Protein AF-A0A2S2NYU3-F1 (afdb_monomer)

Solvent-accessible surface area (backbone atoms only — not comparable to full-atom values): 23312 Å² total; per-residue (Å²): 132,88,78,90,86,80,91,87,81,82,88,89,80,89,80,90,86,88,89,87,85,84,90,86,88,86,83,84,88,86,81,91,78,93,77,91,81,77,92,76,86,66,90,63,81,76,78,79,49,74,67,56,52,50,51,53,44,54,53,28,46,74,67,76,41,52,88,48,48,67,59,37,59,78,65,69,58,49,76,65,49,60,64,69,63,46,75,72,54,49,51,62,72,42,64,93,52,60,68,73,53,52,56,51,51,54,51,52,45,53,53,53,44,58,65,57,66,77,69,81,79,89,84,85,83,81,90,80,85,84,82,89,79,93,86,87,82,90,68,86,78,79,78,79,83,63,62,68,59,58,28,72,75,32,76,68,33,49,52,45,52,55,46,28,74,74,65,63,48,77,52,72,66,48,51,54,52,52,47,49,50,54,44,50,52,32,58,76,68,70,49,82,89,44,75,69,54,41,45,51,52,23,53,49,48,28,70,75,38,74,74,53,61,43,57,61,35,32,33,79,58,63,102,84,48,76,67,40,31,52,47,58,49,51,42,54,52,50,53,49,50,36,40,76,69,69,75,47,82,95,80,84,84,90,78,89,82,89,90,86,86,88,74,91,88,68,89,74,55,82,60,81,55,63,72,57,97,58,35,69,60,50,51,48,45,72,75,73,50,96,67,56,71,70,54,46,52,53,47,45,60,66,32,36,30,48,48,53,50,47,59,70,74,39,92,66,50,75,71,52,45,46,70,75,43,50,65,56,76,42,100,66,15,66,59,58,51,29,51,49,46,28,68,50,37,75,93,47,86,40,61,65,69,52,50,54,64,60,71,79,108

pLDDT: mean 71.75, std 23.77, range [25.89, 95.75]

Secondary structure (DSSP, 8-state):
-------------------------------------------SPPPPPHHHHHHHHHHHHHTT-GGGHHHHHHTT--HHHHHH--HHHHHHHTTTS-HHHHHHHHHHHHHHHHHHHTT-S---------------SS--------HHHHHHTSHHHHHHHHHHHHHSS--HHHHHHHHHHHHHHHHHTTPPP-HHHHHHHHHHHHHHSTT--HHHH-B--TTTSPPBSHHHHHHHHHHHHHHHTT-S-S-------------SS--------PPPTTHHHHHHHHHHS---HHHHHHHHHHHHHHHHHHHHHS---HHHHHHH-GGGGSTTTHHHHHHHHHHH-TT-S-HHHHHHHHHT-

Mean predicted aligned error: 23.0 Å

Nearest PDB structures (foldseek):
  5j8y-assembly1_C  TM=8.749E-01  e=7.336E-01  Drosophila melanogaster
  4rqm-assembly1_A  TM=8.034E-01  e=5.800E-01  Homo sapiens
  8aly-assembly1_E  TM=7.911E-01  e=8.853E-01  Homo sapiens
  2eao-assembly1_A  TM=5.030E-01  e=3.148E+00  Homo sapiens
  8pv8-assembly1_CS  TM=1.211E-01  e=6.076E+00  Thermochaetoides thermophila DSM 1495

Structure (mmCIF, N/CA/C/O backbone):
data_AF-A0A2S2NYU3-F1
#
_entry.id   AF-A0A2S2NYU3-F1
#
loop_
_atom_site.group_PDB
_atom_site.id
_atom_site.type_symbol
_atom_site.label_atom_id
_atom_site.label_alt_id
_atom_site.label_comp_id
_atom_site.label_asym_id
_atom_site.label_entity_id
_atom_site.label_seq_id
_atom_site.pdbx_PDB_ins_code
_atom_site.Cartn_x
_atom_site.Cartn_y
_atom_site.Cartn_z
_atom_site.occupancy
_atom_site.B_iso_or_equiv
_atom_site.auth_seq_id
_atom_site.auth_comp_id
_atom_site.auth_asym_id
_atom_site.auth_atom_id
_atom_site.pdbx_PDB_model_num
ATOM 1 N N . MET A 1 1 ? -69.169 18.749 -19.716 1.00 38.22 1 MET A N 1
ATOM 2 C CA . MET A 1 1 ? -69.809 17.497 -20.174 1.00 38.22 1 MET A CA 1
ATOM 3 C C . MET A 1 1 ? -69.186 16.393 -19.331 1.00 38.22 1 MET A C 1
ATOM 5 O O . MET A 1 1 ? -67.988 16.206 -19.454 1.00 38.22 1 MET A O 1
ATOM 9 N N . ASN A 1 2 ? -69.812 15.969 -18.225 1.00 30.30 2 ASN A N 1
ATOM 10 C CA . ASN A 1 2 ? -70.925 14.995 -18.138 1.00 30.30 2 ASN A CA 1
ATOM 11 C C . ASN A 1 2 ? -70.579 13.690 -18.873 1.00 30.30 2 ASN A C 1
ATOM 13 O O . ASN A 1 2 ? -70.223 13.773 -20.040 1.00 30.30 2 ASN A O 1
ATOM 17 N N . PHE A 1 3 ? -70.746 12.482 -18.341 1.00 31.80 3 PHE A N 1
ATOM 18 C CA . PHE A 1 3 ? -71.161 11.951 -17.032 1.00 31.80 3 PHE A CA 1
ATOM 19 C C . PHE A 1 3 ? -71.035 10.408 -17.156 1.00 31.80 3 PHE A C 1
ATOM 21 O O . PHE A 1 3 ? -71.186 9.915 -18.272 1.00 31.80 3 PHE A O 1
ATOM 28 N N . ASN A 1 4 ? -70.906 9.704 -16.018 1.00 35.81 4 ASN A N 1
ATOM 29 C CA . ASN A 1 4 ? -71.527 8.392 -15.724 1.00 35.81 4 ASN A CA 1
ATOM 30 C C . ASN A 1 4 ? -71.098 7.129 -16.502 1.00 35.81 4 ASN A C 1
ATOM 32 O O . ASN A 1 4 ? -70.631 7.205 -17.627 1.00 35.81 4 ASN A O 1
ATOM 36 N N . ASP A 1 5 ? -71.224 5.896 -16.003 1.00 37.03 5 ASP A N 1
ATOM 37 C CA . ASP A 1 5 ? -71.783 5.230 -14.800 1.00 37.03 5 ASP A CA 1
ATOM 38 C C . ASP A 1 5 ? -71.081 3.841 -14.746 1.00 37.03 5 ASP A C 1
ATOM 40 O O . ASP A 1 5 ? -70.473 3.436 -15.733 1.00 37.03 5 ASP A O 1
ATOM 44 N N . GLY A 1 6 ? -71.071 3.008 -13.704 1.00 31.44 6 GLY A N 1
ATOM 45 C CA . GLY A 1 6 ? -71.858 2.884 -12.479 1.00 31.44 6 GLY A CA 1
ATOM 46 C C . GLY A 1 6 ? -71.178 1.828 -11.573 1.00 31.44 6 GLY A C 1
ATOM 47 O O . GLY A 1 6 ? -70.361 1.039 -12.040 1.00 31.44 6 GLY A O 1
ATOM 48 N N . LEU A 1 7 ? -71.261 1.927 -10.243 1.00 33.81 7 LEU A N 1
ATOM 49 C CA . LEU A 1 7 ? -72.375 1.519 -9.365 1.00 33.81 7 LEU A CA 1
ATOM 50 C C . LEU A 1 7 ? -72.577 -0.003 -9.266 1.00 33.81 7 LEU A C 1
ATOM 52 O O . LEU A 1 7 ? -73.031 -0.622 -10.215 1.00 33.81 7 LEU A O 1
ATOM 56 N N . PHE A 1 8 ? -72.270 -0.553 -8.083 1.00 34.94 8 PHE A N 1
ATOM 57 C CA . PHE A 1 8 ? -73.081 -1.434 -7.211 1.00 34.94 8 PHE A CA 1
ATOM 58 C C . PHE A 1 8 ? -72.134 -1.978 -6.114 1.00 34.94 8 PHE A C 1
ATOM 60 O O . PHE A 1 8 ? -71.068 -2.479 -6.436 1.00 34.94 8 PHE A O 1
ATOM 67 N N . GLY A 1 9 ? -72.384 -1.927 -4.804 1.00 29.27 9 GLY A N 1
ATOM 68 C CA . GLY A 1 9 ? -73.510 -1.445 -4.008 1.00 29.27 9 GLY A CA 1
ATOM 69 C C . GLY A 1 9 ? -73.461 -2.078 -2.598 1.00 29.27 9 GLY A C 1
ATOM 70 O O . GLY A 1 9 ? -73.087 -3.237 -2.478 1.00 29.27 9 GLY A O 1
ATOM 71 N N . GLY A 1 10 ? -73.864 -1.309 -1.571 1.00 30.30 10 GLY A N 1
ATOM 72 C CA . GLY A 1 10 ? -74.345 -1.750 -0.237 1.00 30.30 10 GLY A CA 1
ATOM 73 C C . GLY A 1 10 ? -73.251 -2.106 0.782 1.00 30.30 10 GLY A C 1
ATOM 74 O O . GLY A 1 10 ? -72.547 -3.085 0.603 1.00 30.30 10 GLY A O 1
ATOM 75 N N . ARG A 1 11 ? -72.935 -1.319 1.826 1.00 32.28 11 ARG A N 1
ATOM 76 C CA . ARG A 1 11 ? -73.719 -0.894 3.015 1.00 32.28 11 ARG A CA 1
ATOM 77 C C . ARG A 1 11 ? -74.471 -2.039 3.706 1.00 32.28 11 ARG A C 1
ATOM 79 O O . ARG A 1 11 ? -75.435 -2.543 3.151 1.00 32.28 11 ARG A O 1
ATOM 86 N N . ASN A 1 12 ? -74.106 -2.330 4.959 1.00 31.47 12 ASN A N 1
ATOM 87 C CA . ASN A 1 12 ? -74.946 -2.007 6.118 1.00 31.47 12 ASN A CA 1
ATOM 88 C C . ASN A 1 12 ? -74.161 -2.063 7.438 1.00 31.47 12 ASN A C 1
ATOM 90 O O . ASN A 1 12 ? -73.105 -2.676 7.539 1.00 31.47 12 ASN A O 1
ATOM 94 N N . SER A 1 13 ? -74.680 -1.309 8.400 1.00 31.88 13 SER A N 1
ATOM 95 C CA . SER A 1 13 ? -74.078 -0.861 9.650 1.00 31.88 13 SER A CA 1
ATOM 96 C C . SER A 1 13 ? -74.835 -1.443 10.852 1.00 31.88 13 SER A C 1
ATOM 98 O O . SER A 1 13 ? -76.014 -1.754 10.712 1.00 31.88 13 SER A O 1
ATOM 100 N N . LEU A 1 14 ? -74.152 -1.441 12.006 1.00 30.39 14 LEU A N 1
ATOM 101 C CA . LEU A 1 14 ? -74.654 -1.285 13.386 1.00 30.39 14 LEU A CA 1
ATOM 102 C C . LEU A 1 14 ? -75.494 -2.390 14.052 1.00 30.39 14 LEU A C 1
ATOM 104 O O . LEU A 1 14 ? -76.629 -2.632 13.665 1.00 30.39 14 LEU A O 1
ATOM 108 N N . SER A 1 15 ? -74.957 -2.897 15.173 1.00 30.30 15 SER A N 1
ATOM 109 C CA . SER A 1 15 ? -75.565 -2.908 16.530 1.00 30.30 15 SER A CA 1
ATOM 110 C C . SER A 1 15 ? -74.617 -3.674 17.476 1.00 30.30 15 SER A C 1
ATOM 112 O O . SER A 1 15 ? -74.283 -4.821 17.199 1.00 30.30 15 SER A O 1
ATOM 114 N N . GLU A 1 16 ? -73.936 -3.011 18.418 1.00 30.33 16 GLU A N 1
ATOM 115 C CA . GLU A 1 16 ? -74.297 -2.952 19.852 1.00 30.33 16 GLU A CA 1
ATOM 116 C C . GLU A 1 16 ? -74.676 -4.306 20.477 1.00 30.33 16 GLU A C 1
ATOM 118 O O . GLU A 1 16 ? -75.684 -4.889 20.095 1.00 30.33 16 GLU A O 1
ATOM 123 N N . LEU A 1 17 ? -73.925 -4.744 21.500 1.00 28.91 17 LEU A N 1
ATOM 124 C CA . LEU A 1 17 ? -74.485 -5.087 22.813 1.00 28.91 17 LEU A CA 1
ATOM 125 C C . LEU A 1 17 ? -73.392 -5.288 23.880 1.00 28.91 17 LEU A C 1
ATOM 127 O O . LEU A 1 17 ? -72.328 -5.853 23.647 1.00 28.91 17 LEU A O 1
ATOM 131 N N . SER A 1 18 ? -73.728 -4.748 25.047 1.00 28.12 18 SER A N 1
ATOM 132 C CA . SER A 1 18 ? -73.018 -4.684 26.322 1.00 28.12 18 SER A CA 1
ATOM 133 C C . SER A 1 18 ? -72.937 -6.039 27.038 1.00 28.12 18 SER A C 1
ATOM 135 O O . SER A 1 18 ? -73.787 -6.903 26.831 1.00 28.12 18 SER A O 1
ATOM 137 N N . GLY A 1 19 ? -71.966 -6.189 27.945 1.00 28.42 19 GLY A N 1
ATOM 138 C CA . GLY A 1 19 ? -71.888 -7.319 28.870 1.00 28.42 19 GLY A CA 1
ATOM 139 C C . GLY A 1 19 ? -70.707 -7.223 29.834 1.00 28.42 19 GLY A C 1
ATOM 140 O O . GLY A 1 19 ? -69.663 -7.820 29.604 1.00 28.42 19 GLY A O 1
ATOM 141 N N . GLN A 1 20 ? -70.886 -6.471 30.917 1.00 29.61 20 GLN A N 1
ATOM 142 C CA . GLN A 1 20 ? -70.022 -6.449 32.100 1.00 29.61 20 GLN A CA 1
ATOM 143 C C . GLN A 1 20 ? -70.727 -7.217 33.228 1.00 29.61 20 GLN A C 1
ATOM 145 O O . GLN A 1 20 ? -71.929 -7.018 33.363 1.00 29.61 20 GLN A O 1
ATOM 150 N N . PHE A 1 21 ? -70.016 -8.040 34.018 1.00 26.94 21 PHE A N 1
ATOM 151 C CA . PHE A 1 21 ? -70.262 -8.337 35.453 1.00 26.94 21 PHE A CA 1
ATOM 152 C C . PHE A 1 21 ? -69.178 -9.313 35.992 1.00 26.94 21 PHE A C 1
ATOM 154 O O . PHE A 1 21 ? -68.927 -10.333 35.362 1.00 26.94 21 PHE A O 1
ATOM 161 N N . ILE A 1 22 ? -68.378 -8.880 36.987 1.00 28.47 22 ILE A N 1
ATOM 162 C CA . ILE A 1 22 ? -68.309 -9.354 38.404 1.00 28.47 22 ILE A CA 1
ATOM 163 C C . ILE A 1 22 ? -67.497 -10.658 38.577 1.00 28.47 22 ILE A C 1
ATOM 165 O O . ILE A 1 22 ? -67.866 -11.693 38.045 1.00 28.47 22 ILE A O 1
ATOM 169 N N . LEU A 1 23 ? -66.246 -10.557 39.057 1.00 28.38 23 LEU A N 1
ATOM 170 C CA . LEU A 1 23 ? -65.773 -10.740 40.452 1.00 28.38 23 LEU A CA 1
ATOM 171 C C . LEU A 1 23 ? -66.141 -12.106 41.046 1.00 28.38 23 LEU A C 1
ATOM 173 O O . LEU A 1 23 ? -67.309 -12.358 41.295 1.00 28.38 23 LEU A O 1
ATOM 177 N N . ASP A 1 24 ? -65.123 -12.903 41.370 1.00 28.08 24 ASP A N 1
ATOM 178 C CA . ASP A 1 24 ? -65.052 -13.537 42.684 1.00 28.08 24 ASP A CA 1
ATOM 179 C C . ASP A 1 24 ? -63.590 -13.752 43.095 1.00 28.08 24 ASP A C 1
ATOM 181 O O . ASP A 1 24 ? -62.742 -14.219 42.332 1.00 28.08 24 ASP A O 1
ATOM 185 N N . ASP A 1 25 ? -63.343 -13.315 44.321 1.00 30.52 25 ASP A N 1
ATOM 186 C CA . ASP A 1 25 ? -62.144 -13.431 45.133 1.00 30.52 25 ASP A CA 1
ATOM 187 C C . ASP A 1 25 ? -62.147 -14.827 45.777 1.00 30.52 25 ASP A C 1
ATOM 189 O O . ASP A 1 25 ? -63.176 -15.242 46.313 1.00 30.52 25 ASP A O 1
ATOM 193 N N . ASN A 1 26 ? -61.022 -15.547 45.787 1.00 32.12 26 ASN A N 1
ATOM 194 C CA . ASN A 1 26 ? -60.683 -16.350 46.963 1.00 32.12 26 ASN A CA 1
ATOM 195 C C . ASN A 1 26 ? -59.207 -16.759 47.016 1.00 32.12 26 ASN A C 1
ATOM 197 O O . ASN A 1 26 ? -58.607 -17.300 46.091 1.00 32.12 26 ASN A O 1
ATOM 201 N N . SER A 1 27 ? -58.678 -16.467 48.191 1.00 30.42 27 SER A N 1
ATOM 202 C CA . SER A 1 27 ? -57.337 -16.577 48.729 1.00 30.42 27 SER A CA 1
ATOM 203 C C . SER A 1 27 ? -56.744 -17.986 48.908 1.00 30.42 27 SER A C 1
ATOM 205 O O . SER A 1 27 ? -57.461 -18.933 49.211 1.00 30.42 27 SER A O 1
ATOM 207 N N . LEU A 1 28 ? -55.404 -17.988 48.982 1.00 25.89 28 LEU A N 1
ATOM 208 C CA . LEU A 1 28 ? -54.549 -18.685 49.967 1.00 25.89 28 LEU A CA 1
ATOM 209 C C . LEU A 1 28 ? -54.243 -20.197 49.821 1.00 25.89 28 LEU A C 1
ATOM 211 O O . LEU A 1 28 ? -54.980 -21.064 50.269 1.00 25.89 28 LEU A O 1
ATOM 215 N N . SER A 1 29 ? -52.991 -20.414 49.391 1.00 28.02 29 SER A N 1
ATOM 216 C CA . SER A 1 29 ? -51.899 -21.174 50.042 1.00 28.02 29 SER A CA 1
ATOM 217 C C . SER A 1 29 ? -51.852 -22.712 50.071 1.00 28.02 29 SER A C 1
ATOM 219 O O . SER A 1 29 ? -52.724 -23.379 50.612 1.00 28.02 29 SER A O 1
ATOM 221 N N . ASN A 1 30 ? -50.642 -23.151 49.693 1.00 26.84 30 ASN A N 1
ATOM 222 C CA . ASN A 1 30 ? -49.792 -24.207 50.253 1.00 26.84 30 ASN A CA 1
ATOM 223 C C . ASN A 1 30 ? -49.787 -25.626 49.656 1.00 26.84 30 ASN A C 1
ATOM 225 O O . ASN A 1 30 ? -50.799 -26.305 49.541 1.00 26.84 30 ASN A O 1
ATOM 229 N N . ASP A 1 31 ? -48.530 -26.025 49.441 1.00 28.45 31 ASP A N 1
ATOM 230 C CA . ASP A 1 31 ? -47.918 -27.348 49.514 1.00 28.45 31 ASP A CA 1
ATOM 231 C C . ASP A 1 31 ? -47.930 -28.257 48.276 1.00 28.45 31 ASP A C 1
ATOM 233 O O . ASP A 1 31 ? -48.925 -28.858 47.883 1.00 28.45 31 ASP A O 1
ATOM 237 N N . ASP A 1 32 ? -46.722 -28.344 47.703 1.00 31.70 32 ASP A N 1
ATOM 238 C CA . ASP A 1 32 ? -46.014 -29.564 47.317 1.00 31.70 32 ASP A CA 1
ATOM 239 C C . ASP A 1 32 ? -46.870 -30.746 46.854 1.00 31.70 32 ASP A C 1
ATOM 241 O O . ASP A 1 32 ? -47.324 -31.575 47.644 1.00 31.70 32 ASP A O 1
ATOM 245 N N . LEU A 1 33 ? -46.909 -30.939 45.534 1.00 29.38 33 LEU A N 1
ATOM 246 C CA . LEU A 1 33 ? -46.996 -32.283 44.989 1.00 29.38 33 LEU A CA 1
ATOM 247 C C . LEU A 1 33 ? -46.162 -32.410 43.714 1.00 29.38 33 LEU A C 1
ATOM 249 O O . LEU A 1 33 ? -46.445 -31.831 42.668 1.00 29.38 33 LEU A O 1
ATOM 253 N N . ILE A 1 34 ? -45.095 -33.191 43.853 1.00 38.28 34 ILE A N 1
ATOM 254 C CA . ILE A 1 34 ? -44.301 -33.768 42.776 1.00 38.28 34 ILE A CA 1
ATOM 255 C C . ILE A 1 34 ? -45.239 -34.639 41.934 1.00 38.28 34 ILE A C 1
ATOM 257 O O . ILE A 1 34 ? -45.672 -35.693 42.397 1.00 38.28 34 ILE A O 1
ATOM 261 N N . GLU A 1 35 ? -45.514 -34.231 40.696 1.00 29.50 35 GLU A N 1
ATOM 262 C CA . GLU A 1 35 ? -46.174 -35.084 39.708 1.00 29.50 35 GLU A CA 1
ATOM 263 C C . GLU A 1 35 ? -45.323 -35.167 38.436 1.00 29.50 35 GLU A C 1
ATOM 265 O O . GLU A 1 35 ? -45.200 -34.244 37.633 1.00 29.50 35 GLU A O 1
ATOM 270 N N . LEU A 1 36 ? -44.661 -36.315 38.312 1.00 35.53 36 LEU A N 1
ATOM 271 C CA . LEU A 1 36 ? -44.016 -36.805 37.105 1.00 35.53 36 LEU A CA 1
ATOM 272 C C . LEU A 1 36 ? -45.096 -37.285 36.131 1.00 35.53 36 LEU A C 1
ATOM 274 O O . LEU A 1 36 ? -45.803 -38.222 36.488 1.00 35.53 36 LEU A O 1
ATOM 278 N N . GLN A 1 37 ? -45.146 -36.725 34.914 1.00 30.20 37 GLN A N 1
ATOM 279 C CA . GLN A 1 37 ? -45.449 -37.371 33.611 1.00 30.20 37 GLN A CA 1
ATOM 280 C C . GLN A 1 37 ? -45.901 -36.322 32.566 1.00 30.20 37 GLN A C 1
ATOM 282 O O . GLN A 1 37 ? -46.340 -35.241 32.937 1.00 30.20 37 GLN A O 1
ATOM 287 N N . PRO A 1 38 ? -45.960 -36.643 31.260 1.00 36.38 38 PRO A N 1
ATOM 288 C CA . PRO A 1 38 ? -45.005 -37.340 30.404 1.00 36.38 38 PRO A CA 1
ATOM 289 C C . PRO A 1 38 ? -44.600 -36.454 29.200 1.00 36.38 38 PRO A C 1
ATOM 291 O O . PRO A 1 38 ? -45.182 -35.407 28.927 1.00 36.38 38 PRO A O 1
ATOM 294 N N . ALA A 1 39 ? -43.578 -36.887 28.462 1.00 32.09 39 ALA A N 1
ATOM 295 C CA . ALA A 1 39 ? -43.014 -36.188 27.311 1.00 32.09 39 ALA A CA 1
ATOM 296 C C . ALA A 1 39 ? -44.036 -35.935 26.182 1.00 32.09 39 ALA A C 1
ATOM 298 O O . ALA A 1 39 ? -44.267 -36.784 25.320 1.00 32.09 39 ALA A O 1
ATOM 299 N N . SER A 1 40 ? -44.577 -34.721 26.147 1.00 34.34 40 SER A N 1
ATOM 300 C CA . SER A 1 40 ? -45.192 -34.130 24.962 1.00 34.34 40 SER A CA 1
ATOM 301 C C . SER A 1 40 ? -44.074 -33.711 24.010 1.00 34.34 40 SER A C 1
ATOM 303 O O . SER A 1 40 ? -43.435 -32.678 24.203 1.00 34.34 40 SER A O 1
ATOM 305 N N . THR A 1 41 ? -43.813 -34.514 22.982 1.00 39.09 41 THR A N 1
ATOM 306 C CA . THR A 1 41 ? -42.953 -34.144 21.847 1.00 39.09 41 THR A CA 1
ATOM 307 C C . THR A 1 41 ? -43.665 -33.075 21.013 1.00 39.09 41 THR A C 1
ATOM 309 O O . THR A 1 41 ? -44.231 -33.331 19.955 1.00 39.09 41 THR A O 1
ATOM 312 N N . SER A 1 42 ? -43.668 -31.848 21.529 1.00 36.53 42 SER A N 1
ATOM 313 C CA . SER A 1 42 ? -43.875 -30.649 20.729 1.00 36.53 42 SER A CA 1
ATOM 314 C C . SER A 1 42 ? -42.543 -30.352 20.051 1.00 36.53 42 SER A C 1
ATOM 316 O O . SER A 1 42 ? -41.618 -29.860 20.686 1.00 36.53 42 SER A O 1
ATOM 318 N N . ASN A 1 43 ? -42.422 -30.687 18.767 1.00 44.03 43 ASN A N 1
ATOM 319 C CA . ASN A 1 43 ? -41.229 -30.414 17.954 1.00 44.03 43 ASN A CA 1
ATOM 320 C C . ASN A 1 43 ? -41.057 -28.915 17.621 1.00 44.03 43 ASN A C 1
ATOM 322 O O . ASN A 1 43 ? -40.455 -28.578 16.603 1.00 44.03 43 ASN A O 1
ATOM 326 N N . ASN A 1 44 ? -41.602 -28.011 18.438 1.00 48.44 44 ASN A N 1
ATOM 327 C CA . ASN A 1 44 ? -41.355 -26.586 18.288 1.00 48.44 44 ASN A CA 1
ATOM 328 C C . ASN A 1 44 ? -40.060 -26.238 19.030 1.00 48.44 44 ASN A C 1
ATOM 330 O O . ASN A 1 44 ? -39.951 -26.575 20.211 1.00 48.44 44 ASN A O 1
ATOM 334 N N . PRO A 1 45 ? -39.085 -25.588 18.368 1.00 58.38 45 PRO A N 1
ATOM 335 C CA . PRO A 1 45 ? -37.862 -25.162 19.029 1.00 58.38 45 PRO A CA 1
ATOM 336 C C . PRO A 1 45 ? -38.215 -24.271 20.222 1.00 58.38 45 PRO A C 1
ATOM 338 O O . PRO A 1 45 ? -38.982 -23.313 20.091 1.00 58.38 45 PRO A O 1
ATOM 341 N N . THR A 1 46 ? -37.693 -24.628 21.396 1.00 69.75 46 THR A N 1
ATOM 342 C CA . THR A 1 46 ? -37.830 -23.829 22.613 1.00 69.75 46 THR A CA 1
ATOM 343 C C . THR A 1 46 ? -37.328 -22.412 22.318 1.00 69.75 46 THR A C 1
ATOM 345 O O . THR A 1 46 ? -36.236 -22.270 21.765 1.00 69.75 46 THR A O 1
ATOM 348 N N . PRO A 1 47 ? -38.100 -21.357 22.631 1.00 70.19 47 PRO A N 1
ATOM 349 C CA . PRO A 1 47 ? -37.637 -19.987 22.453 1.00 70.19 47 PRO A CA 1
ATOM 350 C C . PRO A 1 47 ? -36.345 -19.759 23.243 1.00 70.19 47 PRO A C 1
ATOM 352 O O . PRO A 1 47 ? -36.284 -20.131 24.414 1.00 70.19 47 PRO A O 1
ATOM 355 N N . LEU A 1 48 ? -35.346 -19.133 22.612 1.00 76.50 48 LEU A N 1
ATOM 356 C CA . LEU A 1 48 ? -34.086 -18.758 23.264 1.00 76.50 48 LEU A CA 1
ATOM 357 C C . LEU A 1 48 ? -34.364 -17.968 24.554 1.00 76.50 48 LEU A C 1
ATOM 359 O O . LEU A 1 48 ? -35.194 -17.049 24.555 1.00 76.50 48 LEU A O 1
ATOM 363 N N . SER A 1 49 ? -33.654 -18.305 25.629 1.00 84.31 49 SER A N 1
ATOM 364 C CA . SER A 1 49 ? -33.656 -17.556 26.888 1.00 84.31 49 SER A CA 1
ATOM 365 C C . SER A 1 49 ? -33.151 -16.125 26.668 1.00 84.31 49 SER A C 1
ATOM 367 O O . SER A 1 49 ? -32.366 -15.860 25.755 1.00 84.31 49 SER A O 1
ATOM 369 N N . GLU A 1 50 ? -33.560 -15.181 27.519 1.00 80.50 50 GLU A N 1
ATOM 370 C CA . GLU A 1 50 ? -33.030 -13.809 27.478 1.00 80.50 50 GLU A CA 1
ATOM 371 C C . GLU A 1 50 ? -31.506 -13.769 27.666 1.00 80.50 50 GLU A C 1
ATOM 373 O O . GLU A 1 50 ? -30.829 -12.948 27.047 1.00 80.50 50 GLU A O 1
ATOM 378 N N . ASP A 1 51 ? -30.943 -14.703 28.435 1.00 81.25 51 ASP A N 1
ATOM 379 C CA . ASP A 1 51 ? -29.493 -14.814 28.610 1.00 81.25 51 ASP A CA 1
ATOM 380 C C . ASP A 1 51 ? -28.794 -15.246 27.311 1.00 81.25 51 ASP A C 1
ATOM 382 O O . ASP A 1 51 ? -27.792 -14.649 26.917 1.00 81.25 51 ASP A O 1
ATOM 386 N N . GLU A 1 52 ? -29.364 -16.211 26.585 1.00 83.56 52 GLU A N 1
ATOM 387 C CA . GLU A 1 52 ? -28.834 -16.687 25.300 1.00 83.56 52 GLU A CA 1
ATOM 388 C C . GLU A 1 52 ? -28.925 -15.594 24.232 1.00 83.56 52 GLU A C 1
ATOM 390 O O . GLU A 1 52 ? -27.969 -15.350 23.493 1.00 83.56 52 GLU A O 1
ATOM 395 N N . LYS A 1 53 ? -30.044 -14.860 24.197 1.00 86.69 53 LYS A N 1
ATOM 396 C CA . LYS A 1 53 ? -30.207 -13.686 23.330 1.00 86.69 53 LYS A CA 1
ATOM 397 C C . LYS A 1 53 ? -29.136 -12.635 23.612 1.00 86.69 53 LYS A C 1
ATOM 399 O O . LYS A 1 53 ? -28.550 -12.098 22.671 1.00 86.69 53 LYS A O 1
ATOM 404 N N . ASN A 1 54 ? -28.849 -12.353 24.882 1.00 85.62 54 ASN A N 1
ATOM 405 C CA . ASN A 1 54 ? -27.814 -11.395 25.268 1.00 85.62 54 ASN A CA 1
ATOM 406 C C . ASN A 1 54 ? -26.409 -11.876 24.878 1.00 85.62 54 ASN A C 1
ATOM 408 O O . ASN A 1 54 ? -25.626 -11.082 24.352 1.00 85.62 54 ASN A O 1
ATOM 412 N N . SER A 1 55 ? -26.101 -13.163 25.053 1.00 86.81 55 SER A N 1
ATOM 413 C CA . SER A 1 55 ? -24.836 -13.752 24.597 1.00 86.81 55 SER A CA 1
ATOM 414 C C . SER A 1 55 ? -24.648 -13.619 23.088 1.00 86.81 55 SER A C 1
ATOM 416 O O . SER A 1 55 ? -23.612 -13.125 22.636 1.00 86.81 55 SER A O 1
ATOM 418 N N . ILE A 1 56 ? -25.666 -13.976 22.297 1.00 89.00 56 ILE A N 1
ATOM 419 C CA . ILE A 1 56 ? -25.628 -13.857 20.833 1.00 89.00 56 ILE A CA 1
ATOM 420 C C . ILE A 1 56 ? -25.464 -12.391 20.422 1.00 89.00 56 ILE A C 1
ATOM 422 O O . ILE A 1 56 ? -24.693 -12.078 19.513 1.00 89.00 56 ILE A O 1
ATOM 426 N N . ARG A 1 57 ? -26.148 -11.467 21.103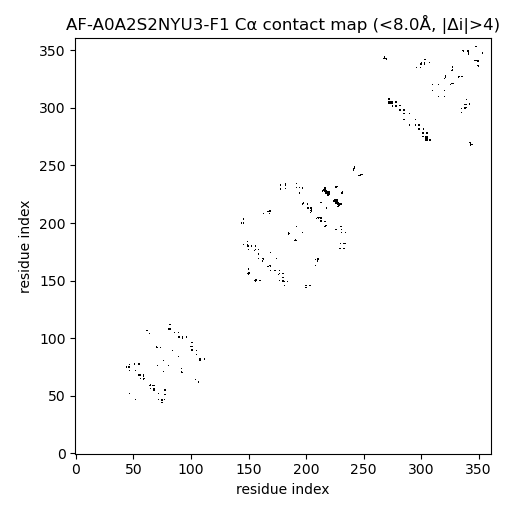 1.00 88.69 57 ARG A N 1
ATOM 427 C CA . ARG A 1 57 ? -26.035 -10.033 20.825 1.00 88.69 57 ARG A CA 1
ATOM 428 C C . ARG A 1 57 ? -24.621 -9.514 21.068 1.00 88.69 57 ARG A C 1
ATOM 430 O O . ARG A 1 57 ? -24.049 -8.899 20.175 1.00 88.69 57 ARG A O 1
ATOM 437 N N . ASN A 1 58 ? -24.036 -9.833 22.221 1.00 87.56 58 ASN A N 1
ATOM 438 C CA . ASN A 1 58 ? -22.664 -9.455 22.563 1.00 87.56 58 ASN A CA 1
ATOM 439 C C . ASN A 1 58 ? -21.644 -10.059 21.587 1.00 87.56 58 ASN A C 1
ATOM 441 O O . ASN A 1 58 ? -20.681 -9.396 21.197 1.00 87.56 58 ASN A O 1
ATOM 445 N N . LEU A 1 59 ? -21.873 -11.305 21.157 1.00 90.56 59 LEU A N 1
ATOM 446 C CA . LEU A 1 59 ? -21.040 -11.987 20.172 1.00 90.56 59 LEU A CA 1
ATOM 447 C C . LEU A 1 59 ? -21.050 -11.249 18.824 1.00 90.56 59 LEU A C 1
ATOM 449 O O . LEU A 1 59 ? -19.994 -10.950 18.265 1.00 90.56 59 LEU A O 1
ATOM 453 N N . LEU A 1 60 ? -22.241 -10.910 18.325 1.00 89.88 60 LEU A N 1
ATOM 454 C CA . LEU A 1 60 ? -22.407 -10.190 17.062 1.00 89.88 60 LEU A CA 1
ATOM 455 C C . LEU A 1 60 ? -21.917 -8.738 17.143 1.00 89.88 60 LEU A C 1
ATOM 457 O O . LEU A 1 60 ? -21.356 -8.235 16.164 1.00 89.88 60 LEU A O 1
ATOM 461 N N . ASP A 1 61 ? -22.075 -8.075 18.289 1.00 88.12 61 ASP A N 1
ATOM 462 C CA . ASP A 1 61 ? -21.525 -6.740 18.548 1.00 88.12 61 ASP A CA 1
ATOM 463 C C . ASP A 1 61 ? -19.992 -6.758 18.489 1.00 88.12 61 ASP A C 1
ATOM 465 O O . ASP A 1 61 ? -19.389 -5.917 17.818 1.00 88.12 61 ASP A O 1
ATOM 469 N N . GLY A 1 62 ? -19.355 -7.777 19.078 1.00 85.94 62 GLY A N 1
ATOM 470 C CA . GLY A 1 62 ? -17.907 -7.990 18.988 1.00 85.94 62 GLY A CA 1
ATOM 471 C C . GLY A 1 62 ? -17.399 -8.192 17.555 1.00 85.94 62 GLY A C 1
ATOM 472 O O . GLY A 1 62 ? -16.252 -7.864 17.245 1.00 85.94 62 GLY A O 1
ATOM 473 N N . TRP A 1 63 ? -18.250 -8.680 16.650 1.00 91.38 63 TRP A N 1
ATOM 474 C CA . TRP A 1 63 ? -17.942 -8.831 15.222 1.00 91.38 63 TRP A CA 1
ATOM 475 C C . TRP A 1 63 ? -18.333 -7.616 14.374 1.00 91.38 63 TRP A C 1
ATOM 477 O O . TRP A 1 63 ? -18.114 -7.621 13.159 1.00 91.38 63 TRP A O 1
ATOM 487 N N . ASN A 1 64 ? -18.904 -6.574 14.988 1.00 89.38 64 ASN A N 1
ATOM 488 C CA . ASN A 1 64 ? -19.499 -5.427 14.305 1.00 89.38 64 ASN A CA 1
ATOM 489 C C . ASN A 1 64 ? -20.600 -5.847 13.299 1.00 89.38 64 ASN A C 1
ATOM 491 O O . ASN A 1 64 ? -20.687 -5.337 12.177 1.00 89.38 64 ASN A O 1
ATOM 495 N N . MET A 1 65 ? -21.416 -6.837 13.687 1.00 90.31 65 MET A N 1
ATOM 496 C CA . MET A 1 65 ? -22.518 -7.416 12.901 1.00 90.31 65 MET A CA 1
ATOM 497 C C . MET A 1 65 ? -23.833 -7.523 13.682 1.00 90.31 65 MET A C 1
ATOM 499 O O . MET A 1 65 ? -24.670 -8.371 13.380 1.00 90.31 65 MET A O 1
ATOM 503 N N . ALA A 1 66 ? -24.056 -6.615 14.632 1.00 89.31 66 ALA A N 1
ATOM 504 C CA . ALA A 1 66 ? -25.292 -6.490 15.412 1.00 89.31 66 ALA A CA 1
ATOM 505 C C . ALA A 1 66 ? -26.579 -6.535 14.564 1.00 89.31 66 ALA A C 1
ATOM 507 O O . ALA A 1 66 ? -27.611 -7.046 14.987 1.00 89.31 66 ALA A O 1
ATOM 508 N N . TYR A 1 67 ? -26.517 -6.022 13.330 1.00 89.69 67 TYR A N 1
ATOM 509 C CA . TYR A 1 67 ? -27.639 -5.988 12.388 1.00 89.69 67 TYR A CA 1
ATOM 510 C C . TYR A 1 67 ? -28.101 -7.374 11.902 1.00 89.69 67 TYR A C 1
ATOM 512 O O . TYR A 1 67 ? -29.160 -7.471 11.288 1.00 89.69 67 TYR A O 1
ATOM 520 N N . LEU A 1 68 ? -27.330 -8.438 12.158 1.00 91.81 68 LEU A N 1
ATOM 521 C CA . LEU A 1 68 ? -27.713 -9.828 11.875 1.00 91.81 68 LEU A CA 1
ATOM 522 C C . LEU A 1 68 ? -28.462 -10.493 13.032 1.00 91.81 68 LEU A C 1
ATOM 524 O O . LEU A 1 68 ? -28.908 -11.629 12.888 1.00 91.81 68 LEU A O 1
ATOM 528 N N . PHE A 1 69 ? -28.612 -9.803 14.166 1.00 90.31 69 PHE A N 1
ATOM 529 C CA . PHE A 1 69 ? -29.205 -10.362 15.375 1.00 90.31 69 PHE A CA 1
ATOM 530 C C . PHE A 1 69 ? -30.608 -10.920 15.129 1.00 90.31 69 PHE A C 1
ATOM 532 O O . PHE A 1 69 ? -30.853 -12.085 15.425 1.00 90.31 69 PHE A O 1
ATOM 539 N N . GLN A 1 70 ? -31.491 -10.143 14.492 1.00 87.88 70 GLN A N 1
ATOM 540 C CA . GLN A 1 70 ? -32.854 -10.596 14.203 1.00 87.88 70 GLN A CA 1
ATOM 541 C C . GLN A 1 70 ? -32.869 -11.833 13.296 1.00 87.88 70 GLN A C 1
ATOM 543 O O . GLN A 1 70 ? -33.590 -12.780 13.570 1.00 87.88 70 GLN A O 1
ATOM 548 N N . THR A 1 71 ? -32.014 -11.878 12.272 1.00 91.31 71 THR A N 1
ATOM 549 C CA . THR A 1 71 ? -31.897 -13.038 11.374 1.00 91.31 71 THR A CA 1
ATOM 550 C C . THR A 1 71 ? -31.417 -14.291 12.098 1.00 91.31 71 THR A C 1
ATOM 552 O O . THR A 1 71 ? -31.872 -15.387 11.788 1.00 91.31 71 THR A O 1
ATOM 555 N N . CYS A 1 72 ? -30.510 -14.141 13.066 1.00 89.44 72 CYS A N 1
ATOM 556 C CA . CYS A 1 72 ? -30.045 -15.255 13.889 1.00 89.44 72 CYS A CA 1
ATOM 557 C C . CYS A 1 72 ? -31.154 -15.751 14.828 1.00 89.44 72 CYS A C 1
ATOM 559 O O . CYS A 1 72 ? -31.327 -16.959 14.968 1.00 89.44 72 CYS A O 1
ATOM 561 N N . LEU A 1 73 ? -31.944 -14.839 15.407 1.00 89.56 73 LEU A N 1
ATOM 562 C CA . LEU A 1 73 ? -33.097 -15.195 16.237 1.00 89.56 73 LEU A CA 1
ATOM 563 C C . LEU A 1 73 ? -34.194 -15.904 15.437 1.00 89.56 73 LEU A C 1
ATOM 565 O O . LEU A 1 73 ? -34.678 -16.946 15.869 1.00 89.56 73 LEU A O 1
ATOM 569 N N . ASP A 1 74 ? -34.545 -15.383 14.260 1.00 88.12 74 ASP A N 1
ATOM 570 C CA . ASP A 1 74 ? -35.572 -15.967 13.387 1.00 88.12 74 ASP A CA 1
ATOM 571 C C . ASP A 1 74 ? -35.189 -17.386 12.926 1.00 88.12 74 ASP A C 1
ATOM 573 O O . ASP A 1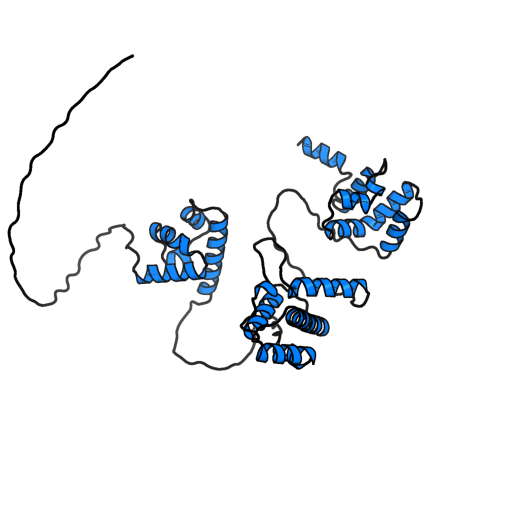 74 ? -36.052 -18.219 12.650 1.00 88.12 74 ASP A O 1
ATOM 577 N N . ALA A 1 75 ? -33.884 -17.665 12.857 1.00 87.75 75 ALA A N 1
ATOM 578 C CA . ALA A 1 75 ? -33.326 -18.965 12.510 1.00 87.75 75 ALA A CA 1
ATOM 579 C C . ALA A 1 75 ? -33.003 -19.858 13.723 1.00 87.75 75 ALA A C 1
ATOM 581 O O . ALA A 1 75 ? -32.435 -20.931 13.525 1.00 87.75 75 ALA A O 1
ATOM 582 N N . TYR A 1 76 ? -33.363 -19.443 14.945 1.00 87.75 76 TYR A N 1
ATOM 583 C CA . TYR A 1 76 ? -33.095 -20.173 16.192 1.00 87.75 76 TYR A CA 1
ATOM 584 C C . TYR A 1 76 ? -31.612 -20.541 16.370 1.00 87.75 76 TYR A C 1
ATOM 586 O O . TYR A 1 76 ? -31.270 -21.661 16.740 1.00 87.75 76 TYR A O 1
ATOM 594 N N . MET A 1 77 ? -30.719 -19.596 16.068 1.00 87.88 77 MET A N 1
ATOM 595 C CA . MET A 1 77 ? -29.276 -19.781 16.215 1.00 87.88 77 MET A CA 1
ATOM 596 C C . MET A 1 77 ? -28.853 -19.584 17.674 1.00 87.88 77 MET A C 1
ATOM 598 O O . MET A 1 77 ? -28.794 -18.448 18.134 1.00 87.88 77 MET A O 1
ATOM 602 N N . ASP A 1 78 ? -28.517 -20.667 18.373 1.00 87.06 78 ASP A N 1
ATOM 603 C CA . ASP A 1 78 ? -27.859 -20.663 19.686 1.00 87.06 78 ASP A CA 1
ATOM 604 C C . ASP A 1 78 ? -26.321 -20.749 19.561 1.00 87.06 78 ASP A C 1
ATOM 606 O O . ASP A 1 78 ? -25.760 -20.873 18.464 1.00 87.06 78 ASP A O 1
ATOM 610 N N . GLU A 1 79 ? -25.604 -20.651 20.689 1.00 85.31 79 GLU A N 1
ATOM 611 C CA . GLU A 1 79 ? -24.134 -20.753 20.714 1.00 85.31 79 GLU A CA 1
ATOM 612 C C . GLU A 1 79 ? -23.626 -22.083 20.132 1.00 85.31 79 GLU A C 1
ATOM 614 O O . GLU A 1 79 ? -22.611 -22.114 19.427 1.00 85.31 79 GLU A O 1
ATOM 619 N N . ASP A 1 80 ? -24.347 -23.179 20.369 1.00 84.62 80 ASP A N 1
ATOM 620 C CA . ASP A 1 80 ? -24.001 -24.493 19.833 1.00 84.62 80 ASP A CA 1
ATOM 621 C C . ASP A 1 80 ? -24.217 -24.564 18.315 1.00 84.62 80 ASP A C 1
ATOM 623 O O . ASP A 1 80 ? -23.365 -25.080 17.585 1.00 84.62 80 ASP A O 1
ATOM 627 N N . ALA A 1 81 ? -25.283 -23.968 17.785 1.00 87.00 81 ALA A N 1
ATOM 628 C CA . ALA A 1 81 ? -25.498 -23.837 16.353 1.00 87.00 81 ALA A CA 1
ATOM 629 C C . ALA A 1 81 ? -24.353 -23.048 15.712 1.00 87.00 81 ALA A C 1
ATOM 631 O O . ALA A 1 81 ? -23.814 -23.489 14.697 1.00 87.00 81 ALA A O 1
ATOM 632 N N . PHE A 1 82 ? -23.889 -21.951 16.323 1.00 89.06 82 PHE A N 1
ATOM 633 C CA . PHE A 1 82 ? -22.690 -21.238 15.858 1.00 89.06 82 PHE A CA 1
ATOM 634 C C . PHE A 1 82 ? -21.425 -22.105 15.886 1.00 89.06 82 PHE A C 1
ATOM 636 O O . PHE A 1 82 ? -20.538 -21.953 15.038 1.00 89.06 82 PHE A O 1
ATOM 643 N N . ARG A 1 83 ? -21.328 -23.044 16.828 1.00 88.88 83 ARG A N 1
ATOM 644 C CA . ARG A 1 83 ? -20.188 -23.959 16.944 1.00 88.88 83 ARG A CA 1
ATOM 645 C C . ARG A 1 83 ? -20.131 -24.983 15.816 1.00 88.88 83 ARG A C 1
ATOM 647 O O . ARG A 1 83 ? -19.033 -25.332 15.388 1.00 88.88 83 ARG A O 1
ATOM 654 N N . TYR A 1 84 ? -21.280 -25.430 15.316 1.00 86.81 84 TYR A N 1
ATOM 655 C CA . TYR A 1 84 ? -21.360 -26.491 14.303 1.00 86.81 84 TYR A CA 1
ATOM 656 C C . TYR A 1 84 ? -21.739 -26.007 12.899 1.00 86.81 84 TYR A C 1
ATOM 658 O O . TYR A 1 84 ? -21.658 -26.788 11.945 1.00 86.81 84 TYR A O 1
ATOM 666 N N . ILE A 1 85 ? -22.143 -24.743 12.744 1.00 91.00 85 ILE A N 1
ATOM 667 C CA . ILE A 1 85 ? -22.588 -24.208 11.458 1.00 91.00 85 ILE A CA 1
ATOM 668 C C . ILE A 1 85 ? -21.476 -24.273 10.400 1.00 91.00 85 ILE A C 1
ATOM 670 O O . ILE A 1 85 ? -20.328 -23.875 10.621 1.00 91.00 85 ILE A O 1
ATOM 674 N N . ASN A 1 86 ? -21.833 -24.775 9.217 1.00 89.00 86 ASN A N 1
ATOM 675 C CA . ASN A 1 86 ? -20.945 -24.888 8.061 1.00 89.00 86 ASN A CA 1
ATOM 676 C C . ASN A 1 86 ? -21.245 -23.832 6.982 1.00 89.00 86 ASN A C 1
ATOM 678 O O . ASN A 1 86 ? -22.298 -23.196 6.980 1.00 89.00 86 ASN A O 1
ATOM 682 N N . SER A 1 87 ? -20.342 -23.680 6.006 1.00 88.25 87 SER A N 1
ATOM 683 C CA . SER A 1 87 ? -20.463 -22.675 4.935 1.00 88.25 87 SER A CA 1
ATOM 684 C C . SER A 1 87 ? -21.800 -22.737 4.183 1.00 88.25 87 SER A C 1
ATOM 686 O O . SER A 1 87 ? -22.390 -21.703 3.889 1.00 88.25 87 SER A O 1
ATOM 688 N N . ARG A 1 88 ? -22.334 -23.941 3.929 1.00 86.94 88 ARG A N 1
ATOM 689 C CA . ARG A 1 88 ? -23.615 -24.118 3.217 1.00 86.94 88 ARG A CA 1
ATOM 690 C C . ARG A 1 88 ? -24.814 -23.667 4.051 1.00 86.94 88 ARG A C 1
ATOM 692 O O . ARG A 1 88 ? -25.805 -23.198 3.502 1.00 86.94 88 ARG A O 1
ATOM 699 N N . GLN A 1 89 ? -24.755 -23.842 5.368 1.00 89.25 89 GLN A N 1
ATOM 700 C CA . GLN A 1 89 ? -25.792 -23.373 6.287 1.00 89.25 89 GLN A CA 1
ATOM 701 C C . GLN A 1 89 ? -25.722 -21.855 6.467 1.00 89.25 89 GLN A C 1
ATOM 703 O O . GLN A 1 89 ? -26.767 -21.217 6.506 1.00 89.25 89 GLN A O 1
ATOM 708 N N . ILE A 1 90 ? -24.519 -21.271 6.469 1.00 90.62 90 ILE A N 1
ATOM 709 C CA . ILE A 1 90 ? -24.331 -19.812 6.470 1.00 90.62 90 ILE A CA 1
ATOM 710 C C . ILE A 1 90 ? -24.943 -19.186 5.212 1.00 90.62 90 ILE A C 1
ATOM 712 O O . ILE A 1 90 ? -25.641 -18.179 5.305 1.00 90.62 90 ILE A O 1
ATOM 716 N N . GLU A 1 91 ? -24.737 -19.795 4.041 1.00 88.56 91 GLU A N 1
ATOM 717 C CA . GLU A 1 91 ? -25.355 -19.338 2.790 1.00 88.56 91 GLU A CA 1
ATOM 718 C C . GLU A 1 91 ? -26.886 -19.326 2.856 1.00 88.56 91 GLU A C 1
ATOM 720 O O . GLU A 1 91 ? -27.506 -18.388 2.359 1.00 88.56 91 GLU A O 1
ATOM 725 N N . LYS A 1 92 ? -27.491 -20.326 3.508 1.00 90.00 92 LYS A N 1
ATOM 726 C CA . LYS A 1 92 ? -28.943 -20.381 3.723 1.00 90.00 92 LYS A CA 1
ATOM 727 C C . LYS A 1 92 ? -29.421 -19.358 4.753 1.00 90.00 92 LYS A C 1
ATOM 729 O O . LYS A 1 92 ? -30.410 -18.679 4.503 1.00 90.00 92 LYS A O 1
ATOM 734 N N . LEU A 1 93 ? -28.716 -19.229 5.879 1.00 91.62 93 LEU A N 1
ATOM 735 C CA . LEU A 1 93 ? -29.038 -18.280 6.951 1.00 91.62 93 LEU A CA 1
ATOM 736 C C . LEU A 1 93 ? -29.034 -16.836 6.437 1.00 91.62 93 LEU A C 1
ATOM 738 O O . LEU A 1 93 ? -29.904 -16.041 6.779 1.00 91.62 93 LEU A O 1
ATOM 742 N N . LEU A 1 94 ? -28.066 -16.508 5.582 1.00 93.06 94 LEU A N 1
ATOM 743 C CA . LEU A 1 94 ? -27.849 -15.155 5.086 1.00 93.06 94 LEU A CA 1
ATOM 744 C C . LEU A 1 94 ? -28.400 -14.920 3.677 1.00 93.06 94 LEU A C 1
ATOM 746 O O . LEU A 1 94 ? -28.079 -13.900 3.090 1.00 93.06 94 LEU A O 1
ATOM 750 N N . GLN A 1 95 ? -29.265 -15.787 3.141 1.00 90.69 95 GLN A N 1
ATOM 751 C CA . GLN A 1 95 ? -29.729 -15.737 1.740 1.00 90.69 95 GLN A CA 1
ATOM 752 C C . GLN A 1 95 ? -30.255 -14.367 1.252 1.00 90.69 95 GLN A C 1
ATOM 754 O O . GLN A 1 95 ? -30.196 -14.074 0.060 1.00 90.69 95 GLN A O 1
ATOM 759 N N . ASN A 1 96 ? -30.751 -13.523 2.164 1.00 88.56 96 ASN A N 1
ATOM 760 C CA . ASN A 1 96 ? -31.278 -12.185 1.872 1.00 88.56 96 ASN A CA 1
ATOM 761 C C . ASN A 1 96 ? -30.225 -11.064 1.979 1.00 88.56 96 ASN A C 1
ATOM 763 O O . ASN A 1 96 ? -30.552 -9.888 1.825 1.00 88.56 96 ASN A O 1
ATOM 767 N N . TYR A 1 97 ? -28.969 -11.407 2.262 1.00 91.56 97 TYR A N 1
ATOM 768 C CA . TYR A 1 97 ? -27.875 -10.469 2.471 1.00 91.56 97 TYR A CA 1
ATOM 769 C C . TYR A 1 97 ? -26.877 -10.502 1.303 1.00 91.56 97 TYR A C 1
ATOM 771 O O . TYR A 1 97 ? -26.698 -11.520 0.637 1.00 91.56 97 TYR A O 1
ATOM 779 N N . PRO A 1 98 ? -26.172 -9.390 1.026 1.00 87.88 98 PRO A N 1
ATOM 780 C CA . PRO A 1 98 ? -25.125 -9.373 0.011 1.00 87.88 98 PRO A CA 1
ATOM 781 C C . PRO A 1 98 ? -23.993 -10.352 0.339 1.00 87.88 98 PRO A C 1
ATOM 783 O O . PRO A 1 98 ? -23.596 -10.476 1.496 1.00 87.88 98 PRO A O 1
ATOM 786 N N . LEU A 1 99 ? -23.357 -10.932 -0.685 1.00 82.44 99 LEU A N 1
ATOM 787 C CA . LEU A 1 99 ? -22.228 -11.870 -0.544 1.00 82.44 99 LEU A CA 1
ATOM 788 C C . LEU A 1 99 ? -21.109 -11.368 0.392 1.00 82.44 99 LEU A C 1
ATOM 790 O O . LEU A 1 99 ? -20.466 -12.150 1.088 1.00 82.44 99 LEU A O 1
ATOM 794 N N . GLY A 1 100 ? -20.878 -10.053 0.448 1.00 76.75 100 GLY A N 1
ATOM 795 C CA . GLY A 1 100 ? -19.901 -9.464 1.367 1.00 76.75 100 GLY A CA 1
ATOM 796 C C . GLY A 1 100 ? -20.210 -9.718 2.848 1.00 76.75 100 GLY A C 1
ATOM 797 O O . GLY A 1 100 ? -19.281 -9.848 3.640 1.00 76.75 100 GLY A O 1
ATOM 798 N N . VAL A 1 101 ? -21.488 -9.816 3.220 1.00 87.88 101 VAL A N 1
ATOM 799 C CA . VAL A 1 101 ? -21.932 -10.165 4.577 1.00 87.88 101 VAL A CA 1
ATOM 800 C C . VAL A 1 101 ? -21.652 -11.640 4.856 1.00 87.88 101 VAL A C 1
ATOM 802 O O . VAL A 1 101 ? -21.071 -11.941 5.893 1.00 87.88 101 VAL A O 1
ATOM 805 N N . HIS A 1 102 ? -21.935 -12.532 3.899 1.00 91.50 102 HIS A N 1
ATOM 806 C CA . HIS A 1 102 ? -21.635 -13.965 4.016 1.00 91.50 102 HIS A CA 1
ATOM 807 C C . HIS A 1 102 ? -20.155 -14.205 4.307 1.00 91.50 102 HIS A C 1
ATOM 809 O O . HIS A 1 102 ? -19.814 -14.886 5.268 1.00 91.50 102 HIS A O 1
ATOM 815 N N . ILE A 1 103 ? -19.275 -13.587 3.511 1.00 87.12 103 ILE A N 1
ATOM 816 C CA . ILE A 1 103 ? -17.823 -13.751 3.644 1.00 87.12 103 ILE A CA 1
ATOM 817 C C . ILE A 1 103 ? -17.347 -13.284 5.022 1.00 87.12 103 ILE A C 1
ATOM 819 O O . ILE A 1 103 ? -16.544 -13.961 5.664 1.00 87.12 103 ILE A O 1
ATOM 823 N N . LYS A 1 104 ? -17.811 -12.112 5.475 1.00 89.19 104 LYS A N 1
ATOM 824 C CA . LYS A 1 104 ? -17.388 -11.566 6.768 1.00 89.19 104 LYS A CA 1
ATOM 825 C C . LYS A 1 104 ? -17.908 -12.418 7.925 1.00 89.19 104 LYS A C 1
ATOM 827 O O . LYS A 1 104 ? -17.134 -12.741 8.817 1.00 89.19 104 LYS A O 1
ATOM 832 N N . PHE A 1 105 ? -19.184 -12.790 7.897 1.00 92.88 105 PHE A N 1
ATOM 833 C CA . PHE A 1 105 ? -19.807 -13.597 8.941 1.00 92.88 105 PHE A CA 1
ATOM 834 C C . PHE A 1 105 ? -19.161 -14.983 9.041 1.00 92.88 105 PHE A C 1
ATOM 836 O O . PHE A 1 105 ? -18.779 -15.412 10.126 1.00 92.88 105 PHE A O 1
ATOM 843 N N . GLU A 1 106 ? -18.917 -15.640 7.903 1.00 93.25 106 GLU A N 1
ATOM 844 C CA . GLU A 1 106 ? -18.196 -16.915 7.852 1.00 93.25 106 GLU A CA 1
ATOM 845 C C . GLU A 1 106 ? -16.770 -16.799 8.406 1.00 93.25 106 GLU A C 1
ATOM 847 O O . GLU A 1 106 ? -16.302 -17.688 9.119 1.00 93.25 106 GLU A O 1
ATOM 852 N N . HIS A 1 107 ? -16.068 -15.703 8.109 1.00 91.50 107 HIS A N 1
ATOM 853 C CA . HIS A 1 107 ? -14.738 -15.455 8.657 1.00 91.50 107 HIS A CA 1
ATOM 854 C C . HIS A 1 107 ? -14.758 -15.311 10.186 1.00 91.50 107 HIS A C 1
ATOM 856 O O . HIS A 1 107 ? -13.937 -15.937 10.859 1.00 91.50 107 HIS A O 1
ATOM 862 N N . CYS A 1 108 ? -15.698 -14.530 10.725 1.00 91.44 108 CYS A N 1
ATOM 863 C CA . CYS A 1 108 ? -15.861 -14.326 12.165 1.00 91.44 108 CYS A CA 1
ATOM 864 C C . CYS A 1 108 ? -16.212 -15.631 12.895 1.00 91.44 108 CYS A C 1
ATOM 866 O O . CYS A 1 108 ? -15.563 -15.961 13.887 1.00 91.44 108 CYS A O 1
ATOM 868 N N . ILE A 1 109 ? -17.144 -16.425 12.355 1.00 92.06 109 ILE A N 1
ATOM 869 C CA . ILE A 1 109 ? -17.507 -17.737 12.913 1.00 92.06 109 ILE A CA 1
ATOM 870 C C . ILE A 1 109 ? -16.299 -18.674 12.958 1.00 92.06 109 ILE A C 1
ATOM 872 O O . ILE A 1 109 ? -16.027 -19.266 13.998 1.00 92.06 109 ILE A O 1
ATOM 876 N N . LYS A 1 110 ? -15.525 -18.781 11.870 1.00 91.44 110 LYS A N 1
ATOM 877 C CA . LYS A 1 110 ? -14.343 -19.663 11.838 1.00 91.44 110 LYS A CA 1
ATOM 878 C C . LYS A 1 110 ? -13.270 -19.239 12.837 1.00 91.44 110 LYS A C 1
ATOM 880 O O . LYS A 1 110 ? -12.628 -20.092 13.444 1.00 91.44 110 LYS A O 1
ATOM 885 N N . GLN A 1 111 ? -13.056 -17.935 13.013 1.00 87.38 111 GLN A N 1
ATOM 886 C CA . GLN A 1 111 ? -12.134 -17.441 14.036 1.00 87.38 111 GLN A CA 1
ATOM 887 C C . GLN A 1 111 ? -12.608 -17.813 15.443 1.00 87.38 111 GLN A C 1
ATOM 889 O O . GLN A 1 111 ? -11.814 -18.334 16.222 1.00 87.38 111 GLN A O 1
ATOM 894 N N . TRP A 1 112 ? -13.894 -17.617 15.731 1.00 91.62 112 TRP A N 1
ATOM 895 C CA . TRP A 1 112 ? -14.494 -17.944 17.024 1.00 91.62 112 TRP A CA 1
ATOM 896 C C . TRP A 1 112 ? -14.505 -19.458 17.321 1.00 91.62 112 TRP A C 1
ATOM 898 O O . TRP A 1 112 ? -14.188 -19.891 18.428 1.00 91.62 112 TRP A O 1
ATOM 908 N N . GLN A 1 113 ? -14.760 -20.300 16.318 1.00 90.56 113 GLN A N 1
ATOM 909 C CA . GLN A 1 113 ? -14.655 -21.760 16.449 1.00 90.56 113 GLN A CA 1
ATOM 910 C C . GLN A 1 113 ? -13.218 -22.198 16.789 1.00 90.56 113 GLN A C 1
ATOM 912 O O . GLN A 1 113 ? -13.011 -23.068 17.640 1.00 90.56 113 GLN A O 1
ATOM 917 N N . ASN A 1 114 ? -12.210 -21.566 16.177 1.00 84.88 114 ASN A N 1
ATOM 918 C CA . ASN A 1 114 ? -10.801 -21.873 16.434 1.00 84.88 114 ASN A CA 1
ATOM 919 C C . ASN A 1 114 ? -10.351 -21.455 17.845 1.00 84.88 114 ASN A C 1
ATOM 921 O O . ASN A 1 114 ? -9.571 -22.175 18.475 1.00 84.88 114 ASN A O 1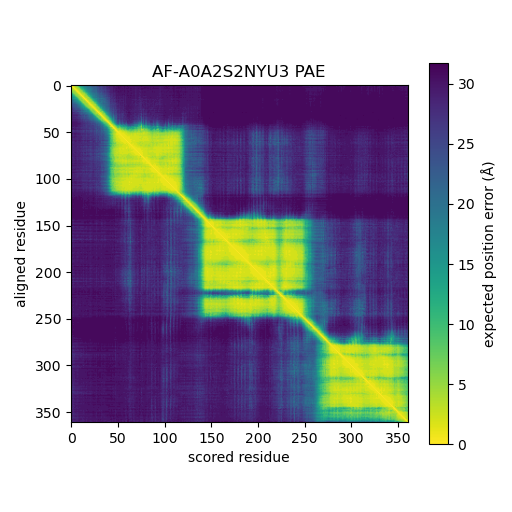
ATOM 925 N N . THR A 1 115 ? -10.856 -20.333 18.370 1.00 81.19 115 THR A N 1
ATOM 926 C CA . THR A 1 115 ? -10.575 -19.917 19.754 1.00 81.19 115 THR A CA 1
ATOM 927 C C . THR A 1 115 ? -11.211 -20.857 20.775 1.00 81.19 115 THR A C 1
ATOM 929 O O . THR A 1 115 ? -10.603 -21.136 21.804 1.00 81.19 115 THR A O 1
ATOM 932 N N . ASN A 1 116 ? -12.382 -21.421 20.469 1.00 68.56 116 ASN A N 1
ATOM 933 C CA . ASN A 1 116 ? -13.111 -22.289 21.399 1.00 68.56 116 ASN A CA 1
ATOM 934 C C . ASN A 1 116 ? -12.641 -23.751 21.368 1.00 68.56 116 ASN A C 1
ATOM 936 O O . ASN A 1 116 ? -12.724 -24.452 22.374 1.00 68.56 116 ASN A O 1
ATOM 940 N N . THR A 1 117 ? -12.089 -24.213 20.243 1.00 61.38 117 THR A N 1
ATOM 941 C CA . THR A 1 117 ? -11.566 -25.587 20.105 1.00 61.38 117 THR A CA 1
ATOM 942 C C . THR A 1 117 ? -10.273 -25.804 20.899 1.00 61.38 117 THR A C 1
ATOM 944 O O . THR A 1 117 ? -9.982 -26.919 21.321 1.00 61.38 117 THR A O 1
ATOM 947 N N . SER A 1 118 ? -9.521 -24.736 21.176 1.00 51.81 118 SER A N 1
ATOM 948 C CA . SER A 1 118 ? -8.278 -24.813 21.958 1.00 51.81 118 SER A CA 1
ATOM 949 C C . SER A 1 118 ? -8.508 -24.975 23.472 1.00 51.81 118 SER A C 1
ATOM 951 O O . SER A 1 118 ? -7.540 -25.123 24.209 1.00 51.81 118 SER A O 1
ATOM 953 N N . ASN A 1 119 ? -9.767 -24.969 23.938 1.00 47.88 119 ASN A N 1
ATOM 954 C CA . ASN A 1 119 ? -10.118 -24.851 25.359 1.00 47.88 119 ASN A CA 1
ATOM 955 C C . ASN A 1 119 ? -10.931 -26.019 25.962 1.00 47.88 119 ASN A C 1
ATOM 957 O O . ASN A 1 119 ? -11.436 -25.874 27.073 1.00 47.88 119 ASN A O 1
ATOM 961 N N . SER A 1 120 ? -11.055 -27.190 25.323 1.00 35.81 120 SER A N 1
ATOM 962 C CA . SER A 1 120 ? -11.741 -28.339 25.953 1.00 35.81 120 SER A CA 1
ATOM 963 C C . SER A 1 120 ? -10.798 -29.502 26.286 1.00 35.81 120 SER A C 1
ATOM 965 O O . SER A 1 120 ? -10.495 -30.301 25.402 1.00 35.81 120 SER A O 1
ATOM 967 N N . ASN A 1 121 ? -10.355 -29.579 27.554 1.00 34.47 121 ASN A N 1
ATOM 968 C CA . ASN A 1 121 ? -10.324 -30.786 28.412 1.00 34.47 121 ASN A CA 1
ATOM 969 C C . ASN A 1 121 ? -9.786 -30.474 29.845 1.00 34.47 121 ASN A C 1
ATOM 971 O O . ASN A 1 121 ? -8.581 -30.523 30.055 1.00 34.47 121 ASN A O 1
ATOM 975 N N . LEU A 1 122 ? -10.725 -30.210 30.783 1.00 29.17 122 LEU A N 1
ATOM 976 C CA . LEU A 1 122 ? -10.792 -30.480 32.256 1.00 29.17 122 LEU A CA 1
ATOM 977 C C . LEU A 1 122 ? -9.663 -30.060 33.256 1.00 29.17 122 LEU A C 1
ATOM 979 O O . LEU A 1 122 ? -8.490 -30.117 32.917 1.00 29.17 122 LEU A O 1
ATOM 983 N N . PRO A 1 123 ? -9.962 -29.938 34.578 1.00 33.97 123 PRO A N 1
ATOM 984 C CA . PRO A 1 123 ? -10.783 -28.959 35.306 1.00 33.97 123 PRO A CA 1
ATOM 985 C C . PRO A 1 123 ? -9.953 -27.984 36.193 1.00 33.97 123 PRO A C 1
ATOM 987 O O . PRO A 1 123 ? -8.791 -28.215 36.515 1.00 33.97 123 PRO A O 1
ATOM 990 N N . THR A 1 124 ? -10.603 -26.896 36.614 1.00 29.97 124 THR A N 1
ATOM 991 C CA . THR A 1 124 ? -10.141 -25.773 37.463 1.00 29.97 124 THR A CA 1
ATOM 992 C C . THR A 1 124 ? -9.605 -26.189 38.854 1.00 29.97 124 THR A C 1
ATOM 994 O O . THR A 1 124 ? -10.055 -27.197 39.399 1.00 29.97 124 THR A O 1
ATOM 997 N N . PRO A 1 125 ? -8.745 -25.367 39.503 1.00 34.53 125 PRO A N 1
ATOM 998 C CA . PRO A 1 125 ? -9.308 -24.398 40.452 1.00 34.53 125 PRO A CA 1
ATOM 999 C C . PRO A 1 125 ? -8.691 -22.980 40.416 1.00 34.53 125 PRO A C 1
ATOM 1001 O O . PRO A 1 125 ? -7.487 -22.785 40.318 1.00 34.53 125 PRO A O 1
ATOM 1004 N N . SER A 1 126 ? -9.612 -22.013 40.505 1.00 28.88 126 SER A N 1
ATOM 1005 C CA . SER A 1 126 ? -9.583 -20.680 41.138 1.00 28.88 126 SER A CA 1
ATOM 1006 C C . SER A 1 126 ? -8.301 -19.831 41.226 1.00 28.88 126 SER A C 1
ATOM 1008 O O . SER A 1 126 ? -7.340 -20.195 41.890 1.00 28.88 126 SER A O 1
ATOM 1010 N N . PHE A 1 127 ? -8.467 -18.594 40.729 1.00 38.06 127 PHE A N 1
ATOM 1011 C CA . PHE A 1 127 ? -7.939 -17.305 41.210 1.00 38.06 127 PHE A CA 1
ATOM 1012 C C . PHE A 1 127 ? -6.456 -17.214 41.596 1.00 38.06 127 PHE A C 1
ATOM 1014 O O . PHE A 1 127 ? -6.050 -17.654 42.664 1.00 38.06 127 PHE A O 1
ATOM 1021 N N . THR A 1 128 ? -5.692 -16.457 40.803 1.00 26.38 128 THR A N 1
ATOM 1022 C CA . THR A 1 128 ? -5.058 -15.175 41.195 1.00 26.38 128 THR A CA 1
ATOM 1023 C C . THR A 1 128 ? -4.144 -14.678 40.060 1.00 26.38 128 THR A C 1
ATOM 1025 O O . THR A 1 128 ? -3.366 -15.438 39.494 1.00 26.38 128 THR A O 1
ATOM 1028 N N . SER A 1 129 ? -4.223 -13.390 39.713 1.00 32.38 129 SER A N 1
ATOM 1029 C CA . SER A 1 129 ? -3.073 -12.663 39.136 1.00 32.38 129 SER A CA 1
ATOM 1030 C C . SER A 1 129 ? -2.046 -12.439 40.265 1.00 32.38 129 SER A C 1
ATOM 1032 O O . SER A 1 129 ? -2.501 -12.366 41.409 1.00 32.38 129 SER A O 1
ATOM 1034 N N . PRO A 1 130 ? -0.730 -12.215 40.038 1.00 48.12 130 PRO A N 1
ATOM 1035 C CA . PRO A 1 130 ? -0.058 -11.828 38.791 1.00 48.12 130 PRO A CA 1
ATOM 1036 C C . PRO A 1 130 ? 1.304 -12.541 38.533 1.00 48.12 130 PRO A C 1
ATOM 1038 O O . PRO A 1 130 ? 1.784 -13.343 39.326 1.00 48.12 130 PRO A O 1
ATOM 1041 N N . THR A 1 131 ? 1.972 -12.114 37.452 1.00 28.00 131 THR A N 1
ATOM 1042 C CA . THR A 1 131 ? 3.442 -12.118 37.258 1.00 28.00 131 THR A CA 1
ATOM 1043 C C . THR A 1 131 ? 4.092 -13.333 36.574 1.00 28.00 131 THR A C 1
ATOM 1045 O O . THR A 1 131 ? 4.379 -14.354 37.178 1.00 28.00 131 THR A O 1
ATOM 1048 N N . SER A 1 132 ? 4.432 -13.106 35.299 1.00 34.25 132 SER A N 1
ATOM 1049 C CA . SER A 1 132 ? 5.721 -13.377 34.632 1.00 34.25 132 SER A CA 1
ATOM 1050 C C . SER A 1 132 ? 6.468 -14.694 34.914 1.00 34.25 132 SER A C 1
ATOM 1052 O O . SER A 1 132 ? 7.121 -14.837 35.944 1.00 34.25 132 SER A O 1
ATOM 1054 N N . SER A 1 133 ? 6.523 -15.585 33.914 1.00 28.52 133 SER A N 1
ATOM 1055 C CA . SER A 1 133 ? 7.783 -16.132 33.350 1.00 28.52 133 SER A CA 1
ATOM 1056 C C . SER A 1 133 ? 7.538 -17.124 32.188 1.00 28.52 133 SER A C 1
ATOM 1058 O O . SER A 1 133 ? 7.054 -18.233 32.373 1.00 28.52 133 SER A O 1
ATOM 1060 N N . LEU A 1 134 ? 7.842 -16.680 30.958 1.00 33.50 134 LEU A N 1
ATOM 1061 C CA . LEU A 1 134 ? 8.808 -17.275 30.000 1.00 33.50 134 LEU A CA 1
ATOM 1062 C C . LEU A 1 134 ? 9.351 -18.682 30.381 1.00 33.50 134 LEU A C 1
ATOM 1064 O O . LEU A 1 134 ? 9.943 -18.803 31.445 1.00 33.50 134 LEU A O 1
ATOM 1068 N N . LEU A 1 135 ? 9.244 -19.785 29.614 1.00 40.72 135 LEU A N 1
ATOM 1069 C CA . LEU A 1 135 ? 9.674 -20.151 28.234 1.00 40.72 135 LEU A CA 1
ATOM 1070 C C . LEU A 1 135 ? 9.273 -21.645 28.019 1.00 40.72 135 LEU A C 1
ATOM 1072 O O . LEU A 1 135 ? 9.118 -22.353 29.004 1.00 40.72 135 LEU A O 1
ATOM 1076 N N . ALA A 1 136 ? 9.174 -22.296 26.857 1.00 33.06 136 ALA A N 1
ATOM 1077 C CA . ALA A 1 136 ? 9.328 -21.989 25.440 1.00 33.06 136 ALA A CA 1
ATOM 1078 C C . ALA A 1 136 ? 8.733 -23.169 24.642 1.00 33.06 136 ALA A C 1
ATOM 1080 O O . ALA A 1 136 ? 8.867 -24.328 25.029 1.00 33.06 136 ALA A O 1
ATOM 1081 N N . GLY A 1 137 ? 8.146 -22.864 23.485 1.00 26.19 137 GLY A N 1
ATOM 1082 C CA . GLY A 1 137 ? 7.662 -23.838 22.509 1.00 26.19 137 GLY A CA 1
ATOM 1083 C C . GLY A 1 137 ? 7.570 -23.215 21.119 1.00 26.19 137 GLY A C 1
ATOM 1084 O O . GLY A 1 137 ? 6.501 -23.169 20.533 1.00 26.19 137 GLY A O 1
ATOM 1085 N N . SER A 1 138 ? 8.696 -22.680 20.630 1.00 36.28 138 SER A N 1
ATOM 1086 C CA . SER A 1 138 ? 8.971 -22.374 19.215 1.00 36.28 138 SER A CA 1
ATOM 1087 C C . SER A 1 138 ? 7.910 -21.551 18.450 1.00 36.28 138 SER A C 1
ATOM 1089 O O . SER A 1 138 ? 7.397 -21.967 17.410 1.00 36.28 138 SER A O 1
ATOM 1091 N N . SER A 1 139 ? 7.680 -20.317 18.893 1.00 33.56 139 SER A N 1
ATOM 1092 C CA . SER A 1 139 ? 7.330 -19.198 18.010 1.00 33.56 139 SER A CA 1
ATOM 1093 C C . SER A 1 139 ? 8.487 -18.205 18.056 1.00 33.56 139 SER A C 1
ATOM 1095 O O . SER A 1 139 ? 8.924 -17.857 19.154 1.00 33.56 139 SER A O 1
ATOM 1097 N N . GLU A 1 140 ? 9.004 -17.755 16.910 1.00 31.45 140 GLU A N 1
ATOM 1098 C CA . GLU A 1 140 ? 9.989 -16.668 16.899 1.00 31.45 140 GLU A CA 1
ATOM 1099 C C . GLU A 1 140 ? 9.482 -15.482 17.744 1.00 31.45 140 GLU A C 1
ATOM 1101 O O . GLU A 1 140 ? 8.339 -15.048 17.557 1.00 31.45 140 GLU A O 1
ATOM 1106 N N . PRO A 1 141 ? 10.290 -14.953 18.677 1.00 36.97 141 PRO A N 1
ATOM 1107 C CA . PRO A 1 141 ? 9.881 -13.843 19.516 1.00 36.97 141 PRO A CA 1
ATOM 1108 C C . PRO A 1 141 ? 9.777 -12.590 18.645 1.00 36.97 141 PRO A C 1
ATOM 1110 O O . PRO A 1 141 ? 10.772 -12.092 18.114 1.00 36.97 141 PRO A O 1
ATOM 1113 N N . LEU A 1 142 ? 8.562 -12.057 18.503 1.00 45.56 142 LEU A N 1
ATOM 1114 C CA . LEU A 1 142 ? 8.364 -10.704 17.998 1.00 45.56 142 LEU A CA 1
ATOM 1115 C C . LEU A 1 142 ? 9.076 -9.751 18.960 1.00 45.56 142 LEU A C 1
ATOM 1117 O O . LEU A 1 142 ? 8.552 -9.424 20.015 1.00 45.56 142 LEU A O 1
ATOM 1121 N N . LEU A 1 143 ? 10.283 -9.324 18.591 1.00 55.22 143 LEU A N 1
ATOM 1122 C CA . LEU A 1 143 ? 11.044 -8.299 19.295 1.00 55.22 143 LEU A CA 1
ATOM 1123 C C . LEU A 1 143 ? 10.118 -7.094 19.552 1.00 55.22 143 LEU A C 1
ATOM 1125 O O . LEU A 1 143 ? 9.679 -6.437 18.605 1.00 55.22 143 LEU A O 1
ATOM 1129 N N . GLU A 1 144 ? 9.745 -6.824 20.796 1.00 72.38 144 GLU A N 1
ATOM 1130 C CA . GLU A 1 144 ? 8.790 -5.759 21.111 1.00 72.38 144 GLU A CA 1
ATOM 1131 C C . GLU A 1 144 ? 9.400 -4.388 20.761 1.00 72.38 144 GLU A C 1
ATOM 1133 O O . GLU A 1 144 ? 10.599 -4.152 20.937 1.00 72.38 144 GLU A O 1
ATOM 1138 N N . PHE A 1 145 ? 8.627 -3.497 20.131 1.00 84.50 145 PHE A N 1
ATOM 1139 C CA . PHE A 1 145 ? 9.120 -2.165 19.769 1.00 84.50 145 PHE A CA 1
ATOM 1140 C C . PHE A 1 145 ? 8.886 -1.207 20.940 1.00 84.50 145 PHE A C 1
ATOM 1142 O O . PHE A 1 145 ? 7.754 -0.821 21.192 1.00 84.50 145 PHE A O 1
ATOM 1149 N N . ALA A 1 146 ? 9.944 -0.789 21.635 1.00 88.38 146 ALA A N 1
ATOM 1150 C CA . ALA A 1 146 ? 9.830 0.168 22.737 1.00 88.38 146 ALA A CA 1
ATOM 1151 C C . ALA A 1 146 ? 9.846 1.622 22.223 1.00 88.38 146 ALA A C 1
ATOM 1153 O O . ALA A 1 146 ? 10.910 2.154 21.897 1.00 88.38 146 ALA A O 1
ATOM 1154 N N . LEU A 1 147 ? 8.672 2.262 22.140 1.00 91.56 147 LEU A N 1
ATOM 1155 C CA . LEU A 1 147 ? 8.534 3.656 21.688 1.00 91.56 147 LEU A CA 1
ATOM 1156 C C . LEU A 1 147 ? 9.220 4.649 22.642 1.00 91.56 147 LEU A C 1
ATOM 1158 O O . LEU A 1 147 ? 9.891 5.574 22.183 1.00 91.56 147 LEU A O 1
ATOM 1162 N N . ASP A 1 148 ? 9.127 4.415 23.951 1.00 89.31 148 ASP A N 1
ATOM 1163 C CA . ASP A 1 148 ? 9.724 5.284 24.973 1.00 89.31 148 ASP A CA 1
ATOM 1164 C C . ASP A 1 148 ? 11.245 5.386 24.835 1.00 89.31 148 ASP A C 1
ATOM 1166 O O . ASP A 1 148 ? 11.813 6.472 24.945 1.00 89.31 148 ASP A O 1
ATOM 1170 N N . GLU A 1 149 ? 11.908 4.272 24.522 1.00 90.06 149 GLU A N 1
ATOM 1171 C CA . GLU A 1 149 ? 13.353 4.237 24.284 1.00 90.06 149 GLU A CA 1
ATOM 1172 C C . GLU A 1 149 ? 13.740 5.051 23.046 1.00 90.06 149 GLU A C 1
ATOM 1174 O O . GLU A 1 149 ? 14.747 5.759 23.039 1.00 90.06 149 GLU A O 1
ATOM 1179 N N . VAL A 1 150 ? 12.924 4.999 21.988 1.00 92.38 150 VAL A N 1
ATOM 1180 C CA . VAL A 1 150 ? 13.158 5.789 20.770 1.00 92.38 150 VAL A CA 1
ATOM 1181 C C . VAL A 1 150 ? 13.056 7.283 21.059 1.00 92.38 150 VAL A C 1
ATOM 1183 O O . VAL A 1 150 ? 13.876 8.053 20.556 1.00 92.38 150 VAL A O 1
ATOM 1186 N N . LEU A 1 151 ? 12.085 7.685 21.880 1.00 91.81 151 LEU A N 1
ATOM 1187 C CA . LEU A 1 151 ? 11.885 9.078 22.263 1.00 91.81 151 LEU A CA 1
ATOM 1188 C C . LEU A 1 151 ? 12.991 9.584 23.193 1.00 91.81 151 LEU A C 1
ATOM 1190 O O . LEU A 1 151 ? 13.580 10.627 22.923 1.00 91.81 151 LEU A O 1
ATOM 1194 N N . LYS A 1 152 ? 13.334 8.831 24.242 1.00 90.12 152 LYS A N 1
ATOM 1195 C CA . LYS A 1 152 ? 14.353 9.235 25.228 1.00 90.12 152 LYS A CA 1
ATOM 1196 C C . LYS A 1 152 ? 15.763 9.309 24.644 1.00 90.12 152 LYS A C 1
ATOM 1198 O O . LYS A 1 152 ? 16.594 10.071 25.130 1.00 90.12 152 LYS A O 1
ATOM 1203 N N . ARG A 1 153 ? 16.044 8.546 23.584 1.00 89.44 153 ARG A N 1
ATOM 1204 C CA . ARG A 1 153 ? 17.362 8.504 22.934 1.00 89.44 153 ARG A CA 1
ATOM 1205 C C . ARG A 1 153 ? 17.687 9.748 22.098 1.00 89.44 153 ARG A C 1
ATOM 1207 O O . ARG A 1 153 ? 18.848 9.950 21.754 1.00 89.44 153 ARG A O 1
ATOM 1214 N N . SER A 1 154 ? 16.698 10.567 21.734 1.00 90.06 154 SER A N 1
ATOM 1215 C CA . SER A 1 154 ? 16.899 11.732 20.865 1.00 90.06 154 SER A CA 1
ATOM 1216 C C . SER A 1 154 ? 16.463 13.027 21.538 1.00 90.06 154 SER A C 1
ATOM 1218 O O . SER A 1 154 ? 15.385 13.101 22.119 1.00 90.06 154 SER A O 1
ATOM 1220 N N . THR A 1 155 ? 17.247 14.092 21.353 1.00 91.19 155 THR A N 1
ATOM 1221 C CA . THR A 1 155 ? 16.873 15.456 21.761 1.00 91.19 155 THR A CA 1
ATOM 1222 C C . THR A 1 155 ? 15.523 15.873 21.178 1.00 91.19 155 THR A C 1
ATOM 1224 O O . THR A 1 155 ? 14.703 16.460 21.880 1.00 91.19 155 THR A O 1
ATOM 1227 N N . HIS A 1 156 ? 15.244 15.506 19.924 1.00 91.44 156 HIS A N 1
ATOM 1228 C CA . HIS A 1 156 ? 13.949 15.752 19.294 1.00 91.44 156 HIS A CA 1
ATOM 1229 C C . HIS A 1 156 ? 12.813 14.961 19.948 1.00 91.44 156 HIS A C 1
ATOM 1231 O O . HIS A 1 156 ? 11.702 15.474 20.040 1.00 91.44 156 HIS A O 1
ATOM 1237 N N . GLY A 1 157 ? 13.074 13.744 20.431 1.00 94.00 157 GLY A N 1
ATOM 1238 C CA . GLY A 1 157 ? 12.076 12.951 21.147 1.00 94.00 157 GLY A CA 1
ATOM 1239 C C . GLY A 1 157 ? 11.694 13.590 22.482 1.00 94.00 157 GLY A C 1
ATOM 1240 O O . GLY A 1 157 ? 10.506 13.755 22.752 1.00 94.00 157 GLY A O 1
ATOM 1241 N N . SER A 1 158 ? 12.676 14.072 23.250 1.00 93.06 158 SER A N 1
ATOM 1242 C CA . SER A 1 158 ? 12.421 14.852 24.470 1.00 93.06 158 SER A CA 1
ATOM 1243 C C . SER A 1 158 ? 11.625 16.127 24.185 1.00 93.06 158 SER A C 1
ATOM 1245 O O . SER A 1 158 ? 10.673 16.427 24.898 1.00 93.06 158 SER A O 1
ATOM 1247 N N . MET A 1 159 ? 11.950 16.848 23.103 1.00 93.31 159 MET A N 1
ATOM 1248 C CA . MET A 1 159 ? 11.187 18.034 22.691 1.00 93.31 159 MET A CA 1
ATOM 1249 C C . MET A 1 159 ? 9.729 17.703 22.340 1.00 93.31 159 MET A C 1
ATOM 1251 O O . MET A 1 159 ? 8.837 18.475 22.681 1.00 93.31 159 MET A O 1
ATOM 1255 N N . ILE A 1 160 ? 9.468 16.564 21.684 1.00 95.75 160 ILE A N 1
ATOM 1256 C CA . ILE A 1 160 ? 8.103 16.099 21.380 1.00 95.75 160 ILE A CA 1
ATOM 1257 C C . ILE A 1 160 ? 7.335 15.802 22.674 1.00 95.75 160 ILE A C 1
ATOM 1259 O O . ILE A 1 160 ? 6.189 16.232 22.800 1.00 95.75 160 ILE A O 1
ATOM 1263 N N . ILE A 1 161 ? 7.966 15.122 23.640 1.00 94.38 161 ILE A N 1
ATOM 1264 C CA . ILE A 1 161 ? 7.360 14.825 24.947 1.00 94.38 161 ILE A CA 1
ATOM 1265 C C . ILE A 1 161 ? 7.017 16.127 25.679 1.00 94.38 161 ILE A C 1
ATOM 1267 O O . ILE A 1 161 ? 5.854 16.340 26.013 1.00 94.38 161 ILE A O 1
ATOM 1271 N N . SER A 1 162 ? 7.975 17.043 25.847 1.00 93.00 162 SER A N 1
ATOM 1272 C CA . SER A 1 162 ? 7.737 18.315 26.546 1.00 93.00 162 SER A CA 1
ATOM 1273 C C . SER A 1 162 ? 6.684 19.186 25.850 1.00 93.00 162 SER A C 1
ATOM 1275 O O . SER A 1 162 ? 5.865 19.838 26.507 1.00 93.00 162 SER A O 1
ATOM 1277 N N . TYR A 1 163 ? 6.658 19.181 24.511 1.00 94.38 163 TYR A N 1
ATOM 1278 C CA . TYR A 1 163 ? 5.621 19.870 23.746 1.00 94.38 163 TYR A CA 1
ATOM 1279 C C . TYR A 1 163 ? 4.236 19.286 24.041 1.00 94.38 163 TYR A C 1
ATOM 1281 O O . TYR A 1 163 ? 3.298 20.041 24.306 1.00 94.38 163 TYR A O 1
ATOM 1289 N N . TYR A 1 164 ? 4.104 17.958 24.037 1.00 95.25 164 TYR A N 1
ATOM 1290 C CA . TYR A 1 164 ? 2.845 17.291 24.354 1.00 95.25 164 TYR A CA 1
ATOM 1291 C C . TYR A 1 164 ? 2.412 17.520 25.801 1.00 95.25 164 TYR A C 1
ATOM 1293 O O . TYR A 1 164 ? 1.242 17.781 26.057 1.00 95.25 164 TYR A O 1
ATOM 1301 N N . GLU A 1 165 ? 3.338 17.470 26.757 1.00 93.06 165 GLU A N 1
ATOM 1302 C CA . GLU A 1 165 ? 3.039 17.716 28.169 1.00 93.06 165 GLU A CA 1
ATOM 1303 C C . GLU A 1 165 ? 2.414 19.096 28.388 1.00 93.06 165 GLU A C 1
ATOM 1305 O O . GLU A 1 165 ? 1.480 19.209 29.186 1.00 93.06 165 GLU A O 1
ATOM 1310 N N . THR A 1 166 ? 2.872 20.093 27.625 1.00 93.69 166 THR A N 1
ATOM 1311 C CA . THR A 1 166 ? 2.396 21.481 27.683 1.00 93.69 166 THR A CA 1
ATOM 1312 C C . THR A 1 166 ? 1.087 21.693 26.914 1.00 93.69 166 THR A C 1
ATOM 1314 O O . THR A 1 166 ? 0.177 22.339 27.422 1.00 93.69 166 THR A O 1
ATOM 1317 N N . ASN A 1 167 ? 0.969 21.154 25.694 1.00 91.69 167 ASN A N 1
ATOM 1318 C CA . ASN A 1 167 ? -0.137 21.468 24.772 1.00 91.69 167 ASN A CA 1
ATOM 1319 C C . ASN A 1 167 ? -1.246 20.405 24.743 1.00 91.69 167 ASN A C 1
ATOM 1321 O O . ASN A 1 167 ? -2.313 20.642 24.184 1.00 91.69 167 ASN A O 1
ATOM 1325 N N . LYS A 1 168 ? -0.981 19.213 25.291 1.00 91.38 168 LYS A N 1
ATOM 1326 C CA . LYS A 1 168 ? -1.831 18.009 25.234 1.00 91.38 168 LYS A CA 1
ATOM 1327 C C . LYS A 1 168 ? -2.258 17.598 23.819 1.00 91.38 168 LYS A C 1
ATOM 1329 O O . LYS A 1 168 ? -3.234 16.879 23.649 1.00 91.38 168 LYS A O 1
ATOM 1334 N N . ASN A 1 169 ? -1.532 18.031 22.793 1.00 90.00 169 ASN A N 1
ATOM 1335 C CA . ASN A 1 169 ? -1.748 17.679 21.392 1.00 90.00 169 ASN A CA 1
ATOM 1336 C C . ASN A 1 169 ? -0.414 17.779 20.647 1.00 90.00 169 ASN A C 1
ATOM 1338 O O . ASN A 1 169 ? 0.404 18.638 20.984 1.00 90.00 169 ASN A O 1
ATOM 1342 N N . LEU A 1 170 ? -0.177 16.930 19.645 1.00 90.88 170 LEU A N 1
ATOM 1343 C CA . LEU A 1 170 ? 0.979 17.082 18.763 1.00 90.88 170 LEU A CA 1
ATOM 1344 C C . LEU A 1 170 ? 0.609 17.909 17.533 1.00 90.88 170 LEU A C 1
ATOM 1346 O O . LEU A 1 170 ? -0.345 17.614 16.825 1.00 90.88 170 LEU A O 1
ATOM 1350 N N . ASN A 1 171 ? 1.410 18.915 17.196 1.00 91.56 171 ASN A N 1
ATOM 1351 C CA . ASN A 1 171 ? 1.253 19.580 15.905 1.00 91.56 171 ASN A CA 1
ATOM 1352 C C . ASN A 1 171 ? 1.858 18.735 14.768 1.00 91.56 171 ASN A C 1
ATOM 1354 O O . ASN A 1 171 ? 2.600 17.776 14.991 1.00 91.56 171 ASN A O 1
ATOM 1358 N N . GLU A 1 172 ? 1.568 19.114 13.525 1.00 90.31 172 GLU A N 1
ATOM 1359 C CA . GLU A 1 172 ? 2.028 18.397 12.332 1.00 90.31 172 GLU A CA 1
ATOM 1360 C C . GLU A 1 172 ? 3.558 18.222 12.275 1.00 90.31 172 GLU A C 1
ATOM 1362 O O . GLU A 1 172 ? 4.053 17.159 11.891 1.00 90.31 172 GLU A O 1
ATOM 1367 N N . THR A 1 173 ? 4.316 19.222 12.728 1.00 91.38 173 THR A N 1
ATOM 1368 C CA . THR A 1 173 ? 5.781 19.170 12.810 1.00 91.38 173 THR A CA 1
ATOM 1369 C C . THR A 1 173 ? 6.247 18.108 13.806 1.00 91.38 173 THR A C 1
ATOM 1371 O O . THR A 1 173 ? 7.076 17.267 13.458 1.00 91.38 173 THR A O 1
ATOM 1374 N N . CYS A 1 174 ? 5.675 18.081 15.014 1.00 91.88 174 CYS A N 1
ATOM 1375 C CA . CYS A 1 174 ? 5.963 17.073 16.033 1.00 91.88 174 CYS A CA 1
ATOM 1376 C C . CYS A 1 174 ? 5.615 15.663 15.542 1.00 91.88 174 CYS A C 1
ATOM 1378 O O . CYS A 1 174 ? 6.425 14.751 15.699 1.00 91.88 174 CYS A O 1
ATOM 1380 N N . ARG A 1 175 ? 4.465 15.486 14.874 1.00 94.12 175 ARG A N 1
ATOM 1381 C CA . ARG A 1 175 ? 4.072 14.196 14.277 1.00 94.12 175 ARG A CA 1
ATOM 1382 C C . ARG A 1 175 ? 5.076 13.726 13.226 1.00 94.12 175 ARG A C 1
ATOM 1384 O O . ARG A 1 175 ? 5.430 12.551 13.178 1.00 94.12 175 ARG A O 1
ATOM 1391 N N . ASN A 1 176 ? 5.552 14.632 12.372 1.00 91.75 176 ASN A N 1
ATOM 1392 C CA . ASN A 1 176 ? 6.512 14.288 11.324 1.00 91.75 176 ASN A CA 1
ATOM 1393 C C . ASN A 1 176 ? 7.880 13.899 11.893 1.00 91.75 176 ASN A C 1
ATOM 1395 O O . ASN A 1 176 ? 8.447 12.903 11.434 1.00 91.75 176 ASN A O 1
ATOM 1399 N N . LEU A 1 177 ? 8.353 14.625 12.911 1.00 93.00 177 LEU A N 1
ATOM 1400 C CA . LEU A 1 177 ? 9.583 14.306 13.640 1.00 93.00 177 LEU A CA 1
ATOM 1401 C C . LEU A 1 177 ? 9.476 12.966 14.377 1.00 93.00 177 LEU A C 1
ATOM 1403 O O . LEU A 1 177 ? 10.385 12.144 14.279 1.00 93.00 177 LEU A O 1
ATOM 1407 N N . LEU A 1 178 ? 8.350 12.702 15.044 1.00 95.31 178 LEU A N 1
ATOM 1408 C CA . LEU A 1 178 ? 8.070 11.428 15.709 1.00 95.31 178 LEU A CA 1
ATOM 1409 C C . LEU A 1 178 ? 8.208 10.250 14.737 1.00 95.31 178 LEU A C 1
ATOM 1411 O O . LEU A 1 178 ? 8.938 9.292 14.995 1.00 95.31 178 LEU A O 1
ATOM 1415 N N . VAL A 1 179 ? 7.544 10.345 13.583 1.00 95.31 179 VAL A N 1
ATOM 1416 C CA . VAL A 1 179 ? 7.595 9.310 12.544 1.00 95.31 179 VAL A CA 1
ATOM 1417 C C . VAL A 1 179 ? 9.023 9.130 12.015 1.00 95.31 179 VAL A C 1
ATOM 1419 O O . VAL A 1 179 ? 9.449 7.997 11.789 1.00 95.31 179 VAL A O 1
ATOM 1422 N N . ASP A 1 180 ? 9.792 10.211 11.847 1.00 93.06 180 ASP A N 1
ATOM 1423 C CA . ASP A 1 180 ? 11.191 10.119 11.411 1.00 93.06 180 ASP A CA 1
ATOM 1424 C C . ASP A 1 180 ? 12.087 9.402 12.419 1.00 93.06 180 ASP A C 1
ATOM 1426 O O . ASP A 1 180 ? 12.907 8.576 12.006 1.00 93.06 180 ASP A O 1
ATOM 1430 N N . LEU A 1 181 ? 11.910 9.672 13.716 1.00 94.69 181 LEU A N 1
ATOM 1431 C CA . LEU A 1 181 ? 12.645 9.009 14.796 1.00 94.69 181 LEU A CA 1
ATOM 1432 C C . LEU A 1 181 ? 12.348 7.508 14.839 1.00 94.69 181 LEU A C 1
ATOM 1434 O O . LEU A 1 181 ? 13.269 6.690 14.910 1.00 94.69 181 LEU A O 1
ATOM 1438 N N . ILE A 1 182 ? 11.071 7.139 14.726 1.00 95.00 182 ILE A N 1
ATOM 1439 C CA . ILE A 1 182 ? 10.628 5.742 14.683 1.00 95.00 182 ILE A CA 1
ATOM 1440 C C . ILE A 1 182 ? 11.255 5.019 13.489 1.00 95.00 182 ILE A C 1
ATOM 1442 O O . ILE A 1 182 ? 11.875 3.968 13.653 1.00 95.00 182 ILE A O 1
ATOM 1446 N N . ILE A 1 183 ? 11.145 5.590 12.286 1.00 93.44 183 ILE A N 1
ATOM 1447 C CA . ILE A 1 183 ? 11.700 4.981 11.071 1.00 93.44 183 ILE A CA 1
ATOM 1448 C C . ILE A 1 183 ? 13.223 4.872 11.165 1.00 93.44 183 ILE A C 1
ATOM 1450 O O . ILE A 1 183 ? 13.778 3.842 10.786 1.00 93.44 183 ILE A O 1
ATOM 1454 N N . ALA A 1 184 ? 13.904 5.904 11.669 1.00 91.50 184 ALA A N 1
ATOM 1455 C CA . ALA A 1 184 ? 15.349 5.867 11.865 1.00 91.50 184 ALA A CA 1
ATOM 1456 C C . ALA A 1 184 ? 15.754 4.716 12.797 1.00 91.50 184 ALA A C 1
ATOM 1458 O O . ALA A 1 184 ? 16.648 3.949 12.448 1.00 91.50 184 ALA A O 1
ATOM 1459 N N . SER A 1 185 ? 15.042 4.528 13.914 1.00 92.62 185 SER A N 1
ATOM 1460 C CA . SER A 1 185 ? 15.296 3.414 14.836 1.00 92.62 185 SER A CA 1
ATOM 1461 C C . SER A 1 185 ? 15.080 2.044 14.185 1.00 92.62 185 SER A C 1
ATOM 1463 O O . SER A 1 185 ? 15.868 1.124 14.401 1.00 92.62 185 SER A O 1
ATOM 1465 N N . LEU A 1 186 ? 14.042 1.894 13.356 1.00 91.25 186 LEU A N 1
ATOM 1466 C CA . LEU A 1 186 ? 13.777 0.640 12.644 1.00 91.25 186 LEU A CA 1
ATOM 1467 C C . LEU A 1 186 ? 14.872 0.308 11.626 1.00 91.25 186 LEU A C 1
ATOM 1469 O O . LEU A 1 186 ? 15.301 -0.843 11.545 1.00 91.25 186 LEU A O 1
ATOM 1473 N N . LEU A 1 187 ? 15.341 1.305 10.874 1.00 89.06 187 LEU A N 1
ATOM 1474 C CA . LEU A 1 187 ? 16.420 1.131 9.901 1.00 89.06 187 LEU A CA 1
ATOM 1475 C C . LEU A 1 187 ? 17.754 0.810 10.585 1.00 89.06 187 LEU A C 1
ATOM 1477 O O . LEU A 1 187 ? 18.451 -0.103 10.150 1.00 89.06 187 LEU A O 1
ATOM 1481 N N . GLU A 1 188 ? 18.074 1.503 11.679 1.00 88.00 188 GLU A N 1
ATOM 1482 C CA . GLU A 1 188 ? 19.270 1.256 12.495 1.00 88.00 188 GLU A CA 1
ATOM 1483 C C . GLU A 1 188 ? 19.291 -0.178 13.042 1.00 88.00 188 GLU A C 1
ATOM 1485 O O . GLU A 1 188 ? 20.292 -0.881 12.923 1.00 88.00 188 GLU A O 1
ATOM 1490 N N . LYS A 1 189 ? 18.149 -0.657 13.553 1.00 86.56 189 LYS A N 1
ATOM 1491 C CA . LYS A 1 189 ? 17.974 -2.035 14.041 1.00 86.56 189 LYS A CA 1
ATOM 1492 C C . LYS A 1 189 ? 17.816 -3.067 12.915 1.00 86.56 189 LYS A C 1
ATOM 1494 O O . LYS A 1 189 ? 17.584 -4.238 13.204 1.00 86.56 189 LYS A O 1
ATOM 1499 N N . LYS A 1 190 ? 17.894 -2.651 11.641 1.00 84.31 190 LYS A N 1
ATOM 1500 C CA . LYS A 1 190 ? 17.642 -3.478 10.443 1.00 84.31 190 LYS A CA 1
ATOM 1501 C C . LYS A 1 190 ? 16.323 -4.259 10.512 1.00 84.31 190 LYS A C 1
ATOM 1503 O O . LYS A 1 190 ? 16.204 -5.357 9.971 1.00 84.31 190 LYS A O 1
ATOM 1508 N N . ARG A 1 191 ? 15.315 -3.687 11.172 1.00 83.69 191 ARG A N 1
ATOM 1509 C CA . ARG A 1 191 ? 14.001 -4.304 11.337 1.00 83.69 191 ARG A CA 1
ATOM 1510 C C . ARG A 1 191 ? 13.079 -3.855 10.198 1.00 83.69 191 ARG A C 1
ATOM 1512 O O . ARG A 1 191 ? 12.799 -2.657 10.089 1.00 83.69 191 ARG A O 1
ATOM 1519 N N . PRO A 1 192 ? 12.592 -4.773 9.344 1.00 81.25 192 PRO A N 1
ATOM 1520 C CA . PRO A 1 192 ? 11.676 -4.413 8.272 1.00 81.25 192 PRO A CA 1
ATOM 1521 C C . PRO A 1 192 ? 10.324 -3.963 8.835 1.00 81.25 192 PRO A C 1
ATOM 1523 O O . PRO A 1 192 ? 9.798 -4.562 9.775 1.00 81.25 192 PRO A O 1
ATOM 1526 N N . MET A 1 193 ? 9.739 -2.923 8.240 1.00 84.12 193 MET A N 1
ATOM 1527 C CA . MET A 1 193 ? 8.374 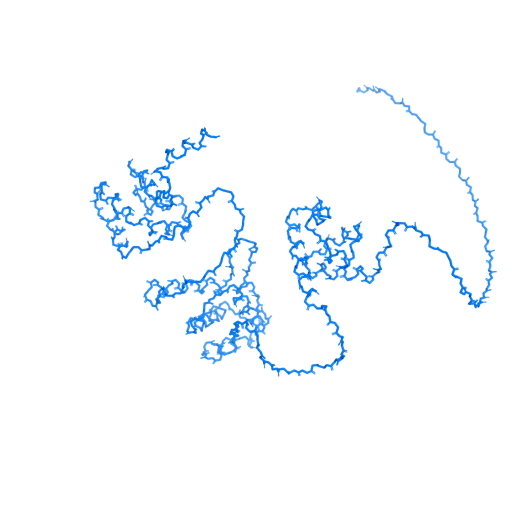-2.515 8.569 1.00 84.12 193 MET A CA 1
ATOM 1528 C C . MET A 1 193 ? 7.370 -3.500 7.963 1.00 84.12 193 MET A C 1
ATOM 1530 O O . MET A 1 193 ? 7.337 -3.689 6.747 1.00 84.12 193 MET A O 1
ATOM 1534 N N . SER A 1 194 ? 6.516 -4.083 8.802 1.00 84.06 194 SER A N 1
ATOM 1535 C CA . SER A 1 194 ? 5.348 -4.868 8.389 1.00 84.06 194 SER A CA 1
ATOM 1536 C C . SER A 1 194 ? 4.052 -4.120 8.712 1.00 84.06 194 SER A C 1
ATOM 1538 O O . SER A 1 194 ? 4.044 -3.164 9.487 1.00 84.06 194 SER A O 1
ATOM 1540 N N . THR A 1 195 ? 2.920 -4.563 8.158 1.00 82.88 195 THR A N 1
ATOM 1541 C CA . THR A 1 195 ? 1.609 -3.987 8.506 1.00 82.88 195 THR A CA 1
ATOM 1542 C C . THR A 1 195 ? 1.222 -4.242 9.960 1.00 82.88 195 THR A C 1
ATOM 1544 O O . THR A 1 195 ? 0.578 -3.400 10.572 1.00 82.88 195 THR A O 1
ATOM 1547 N N . THR A 1 196 ? 1.610 -5.393 10.518 1.00 85.69 196 THR A N 1
ATOM 1548 C CA . THR A 1 196 ? 1.365 -5.718 11.931 1.00 85.69 196 THR A CA 1
ATOM 1549 C C . THR A 1 196 ? 2.199 -4.829 12.845 1.00 85.69 196 THR A C 1
ATOM 1551 O O . THR A 1 196 ? 1.672 -4.290 13.812 1.00 85.69 196 THR A O 1
ATOM 1554 N N . LEU A 1 197 ? 3.467 -4.597 12.490 1.00 86.69 197 LEU A N 1
ATOM 1555 C CA . LEU A 1 197 ? 4.354 -3.705 13.225 1.00 86.69 197 LEU A CA 1
ATOM 1556 C C . LEU A 1 197 ? 3.887 -2.250 13.143 1.00 86.69 197 LEU A C 1
ATOM 1558 O O . LEU A 1 197 ? 3.839 -1.578 14.162 1.00 86.69 197 LEU A O 1
ATOM 1562 N N . ALA A 1 198 ? 3.498 -1.767 11.962 1.00 87.56 198 ALA A N 1
ATOM 1563 C CA . ALA A 1 198 ? 2.988 -0.406 11.802 1.00 87.56 198 ALA A CA 1
ATOM 1564 C C . ALA A 1 198 ? 1.690 -0.178 12.594 1.00 87.56 198 ALA A C 1
ATOM 1566 O O . ALA A 1 198 ? 1.539 0.868 13.224 1.00 87.56 198 ALA A O 1
ATOM 1567 N N . ASN A 1 199 ? 0.788 -1.167 12.616 1.00 89.56 199 ASN A N 1
ATOM 1568 C CA . ASN A 1 199 ? -0.404 -1.125 13.457 1.00 89.56 199 ASN A CA 1
ATOM 1569 C C . ASN A 1 199 ? -0.037 -1.051 14.945 1.00 89.56 199 ASN A C 1
ATOM 1571 O O . ASN A 1 199 ? -0.494 -0.149 15.634 1.00 89.56 199 ASN A O 1
ATOM 1575 N N . HIS A 1 200 ? 0.837 -1.948 15.405 1.00 91.88 200 HIS A N 1
ATOM 1576 C CA . HIS A 1 200 ? 1.279 -1.991 16.797 1.00 91.88 200 HIS A CA 1
ATOM 1577 C C . HIS A 1 200 ? 1.984 -0.697 17.230 1.00 91.88 200 HIS A C 1
ATOM 1579 O O . HIS A 1 200 ? 1.670 -0.150 18.278 1.00 91.88 200 HIS A O 1
ATOM 1585 N N . ILE A 1 201 ? 2.879 -0.148 16.404 1.00 93.88 201 ILE A N 1
ATOM 1586 C CA . ILE A 1 201 ? 3.518 1.148 16.674 1.00 93.88 201 ILE A CA 1
ATOM 1587 C C . ILE A 1 201 ? 2.470 2.261 16.760 1.00 93.88 201 ILE A C 1
ATOM 1589 O O . ILE A 1 201 ? 2.603 3.152 17.588 1.00 93.88 201 ILE A O 1
ATOM 1593 N N . SER A 1 202 ? 1.425 2.219 15.934 1.00 93.88 202 SER A N 1
ATOM 1594 C CA . SER A 1 202 ? 0.355 3.220 15.995 1.00 93.88 202 SER A CA 1
ATOM 1595 C C . SER A 1 202 ? -0.456 3.106 17.285 1.00 93.88 202 SER A C 1
ATOM 1597 O O . SER A 1 202 ? -0.782 4.130 17.873 1.00 93.88 202 SER A O 1
ATOM 1599 N N . ASP A 1 203 ? -0.708 1.885 17.765 1.00 92.56 203 ASP A N 1
ATOM 1600 C CA . ASP A 1 203 ? -1.328 1.649 19.074 1.00 92.56 203 ASP A CA 1
ATOM 1601 C C . ASP A 1 203 ? -0.446 2.189 20.215 1.00 92.56 203 ASP A C 1
ATOM 1603 O O . ASP A 1 203 ? -0.948 2.857 21.116 1.00 92.56 203 ASP A O 1
ATOM 1607 N N . LEU A 1 204 ? 0.877 1.997 20.136 1.00 94.31 204 LEU A N 1
ATOM 1608 C CA . LEU A 1 204 ? 1.825 2.578 21.095 1.00 94.31 204 LEU A CA 1
ATOM 1609 C C . LEU A 1 204 ? 1.812 4.110 21.066 1.00 94.31 204 LEU A C 1
ATOM 1611 O O . LEU A 1 204 ? 1.819 4.732 22.120 1.00 94.31 204 LEU A O 1
ATOM 1615 N N . ILE A 1 205 ? 1.758 4.727 19.880 1.00 94.62 205 ILE A N 1
ATOM 1616 C CA . ILE A 1 205 ? 1.687 6.190 19.749 1.00 94.62 205 ILE A CA 1
ATOM 1617 C C . ILE A 1 205 ? 0.431 6.730 20.430 1.00 94.62 205 ILE A C 1
ATOM 1619 O O . ILE A 1 205 ? 0.535 7.699 21.170 1.00 94.62 205 ILE A O 1
ATOM 1623 N N . VAL A 1 206 ? -0.731 6.107 20.214 1.00 94.31 206 VAL A N 1
ATOM 1624 C CA . VAL A 1 206 ? -1.987 6.516 20.868 1.00 94.31 206 VAL A CA 1
ATOM 1625 C C . VAL A 1 206 ? -1.933 6.256 22.378 1.00 94.31 206 VAL A C 1
ATOM 1627 O O . VAL A 1 206 ? -2.436 7.061 23.158 1.00 94.31 206 VAL A O 1
ATOM 1630 N N . GLY A 1 207 ? -1.269 5.180 22.811 1.00 91.31 207 GLY A N 1
ATOM 1631 C CA . GLY A 1 207 ? -1.023 4.902 24.228 1.00 91.31 207 GLY A CA 1
ATOM 1632 C C . GLY A 1 207 ? -0.136 5.951 24.911 1.00 91.31 207 GLY A C 1
ATOM 1633 O O . GLY A 1 207 ? -0.422 6.355 26.035 1.00 91.31 207 GLY A O 1
ATOM 1634 N N . THR A 1 208 ? 0.911 6.430 24.234 1.00 92.38 208 THR A N 1
ATOM 1635 C CA . THR A 1 208 ? 1.813 7.478 24.747 1.00 92.38 208 THR A CA 1
ATOM 1636 C C . THR A 1 208 ? 1.194 8.876 24.635 1.00 92.38 208 THR A C 1
ATOM 1638 O O . THR A 1 208 ? 1.343 9.704 25.534 1.00 92.38 208 THR A O 1
ATOM 1641 N N . PHE A 1 209 ? 0.484 9.149 23.541 1.00 93.69 209 PHE A N 1
ATOM 1642 C CA . PHE A 1 209 ? -0.122 10.435 23.214 1.00 93.69 209 PHE A CA 1
ATOM 1643 C C . PHE A 1 209 ? -1.630 10.255 23.014 1.00 93.69 209 PHE A C 1
ATOM 1645 O O . PHE A 1 209 ? -2.117 10.130 21.894 1.00 93.69 209 PHE A O 1
ATOM 1652 N N . SER A 1 210 ? -2.378 10.260 24.115 1.00 90.38 210 SER A N 1
ATOM 1653 C CA . SER A 1 210 ? -3.820 9.976 24.146 1.00 90.38 210 SER A CA 1
ATOM 1654 C C . SER A 1 210 ? -4.714 10.830 23.235 1.00 90.38 210 SER A C 1
ATOM 1656 O O . SER A 1 210 ? -5.829 10.411 22.939 1.00 90.38 210 SER A O 1
ATOM 1658 N N . THR A 1 211 ? -4.276 12.011 22.784 1.00 91.94 211 THR A N 1
ATOM 1659 C CA . THR A 1 211 ? -5.043 12.844 21.834 1.00 91.94 211 THR A CA 1
ATOM 1660 C C . THR A 1 211 ? -4.744 12.554 20.365 1.00 91.94 211 THR A C 1
ATOM 1662 O O . THR A 1 211 ? -5.344 13.166 19.479 1.00 91.94 211 THR A O 1
ATOM 1665 N N . GLU A 1 212 ? -3.831 11.628 20.084 1.00 92.62 212 GLU A N 1
ATOM 1666 C CA . GLU A 1 212 ? -3.498 11.227 18.727 1.00 92.62 212 GLU A CA 1
ATOM 1667 C C . GLU A 1 212 ? -4.494 10.212 18.160 1.00 92.62 212 GLU A C 1
ATOM 1669 O O . GLU A 1 212 ? -5.078 9.392 18.863 1.00 92.62 212 GLU A O 1
ATOM 1674 N N . ILE A 1 213 ? -4.672 10.270 16.840 1.00 89.94 213 ILE A N 1
ATOM 1675 C CA . ILE A 1 213 ? -5.605 9.423 16.098 1.00 89.94 213 ILE A CA 1
ATOM 1676 C C . ILE A 1 213 ? -4.796 8.360 15.355 1.00 89.94 213 ILE A C 1
ATOM 1678 O O . ILE A 1 213 ? -3.892 8.686 14.579 1.00 89.94 213 ILE A O 1
ATOM 1682 N N . LYS A 1 214 ? -5.129 7.086 15.572 1.00 89.94 214 LYS A N 1
ATOM 1683 C CA . LYS A 1 214 ? -4.397 5.934 15.026 1.00 89.94 214 LYS A CA 1
ATOM 1684 C C . LYS A 1 214 ? -4.260 5.993 13.503 1.00 89.94 214 LYS A C 1
ATOM 1686 O O . LYS A 1 214 ? -3.177 5.758 12.965 1.00 89.94 214 LYS A O 1
ATOM 1691 N N . GLU A 1 215 ? -5.329 6.384 12.818 1.00 88.00 215 GLU A N 1
ATOM 1692 C CA . GLU A 1 215 ? -5.443 6.445 11.359 1.00 88.00 215 GLU A CA 1
ATOM 1693 C C . GLU A 1 215 ? -4.451 7.431 10.718 1.00 88.00 215 GLU A C 1
ATOM 1695 O O . GLU A 1 215 ? -4.063 7.258 9.561 1.00 88.00 215 GLU A O 1
ATOM 1700 N N . ILE A 1 216 ? -3.971 8.434 11.469 1.00 87.31 216 ILE A N 1
ATOM 1701 C CA . ILE A 1 216 ? -2.914 9.352 11.009 1.00 87.31 216 ILE A CA 1
ATOM 1702 C C . ILE A 1 216 ? -1.611 8.578 10.751 1.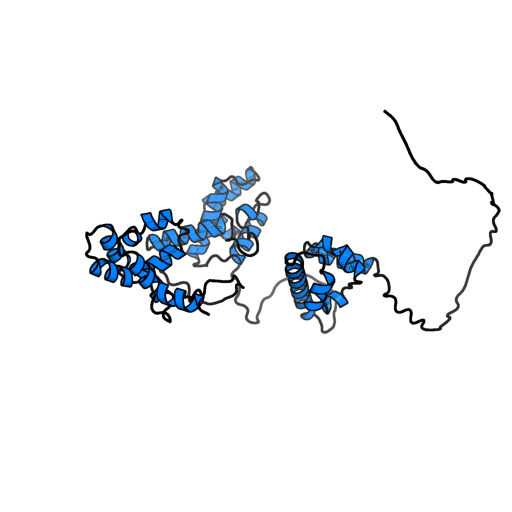00 87.31 216 ILE A C 1
ATOM 1704 O O . ILE A 1 216 ? -0.867 8.857 9.802 1.00 87.31 216 ILE A O 1
ATOM 1708 N N . TYR A 1 217 ? -1.326 7.588 11.592 1.00 90.50 217 TYR A N 1
ATOM 1709 C CA . TYR A 1 217 ? -0.070 6.845 11.591 1.00 90.50 217 TYR A CA 1
ATOM 1710 C C . TYR A 1 217 ? -0.165 5.567 10.774 1.00 90.50 217 TYR A C 1
ATOM 1712 O O . TYR A 1 217 ? 0.747 5.281 9.987 1.00 90.50 217 TYR A O 1
ATOM 1720 N N . PHE A 1 218 ? -1.278 4.847 10.907 1.00 89.69 218 PHE A N 1
ATOM 1721 C CA . PHE A 1 218 ? -1.544 3.635 10.156 1.00 89.69 218 PHE A CA 1
ATOM 1722 C C . PHE A 1 218 ? -3.043 3.354 10.040 1.00 89.69 218 PHE A C 1
ATOM 1724 O O . PHE A 1 218 ? -3.754 3.252 11.035 1.00 89.69 218 PHE A O 1
ATOM 1731 N N . GLU A 1 219 ? -3.499 3.115 8.814 1.00 83.25 219 GLU A N 1
ATOM 1732 C CA . GLU A 1 219 ? -4.846 2.631 8.527 1.00 83.25 219 GLU A CA 1
ATOM 1733 C C . GLU A 1 219 ? -4.774 1.523 7.470 1.00 83.25 219 GLU A C 1
ATOM 1735 O O . GLU A 1 219 ? -4.209 1.693 6.381 1.00 83.25 219 GLU A O 1
ATOM 1740 N N . ARG A 1 220 ? -5.389 0.372 7.758 1.00 71.81 220 ARG A N 1
ATOM 1741 C CA . ARG A 1 220 ? -5.568 -0.695 6.769 1.00 71.81 220 ARG A CA 1
ATOM 1742 C C . ARG A 1 220 ? -6.959 -0.584 6.147 1.00 71.81 220 ARG A C 1
ATOM 1744 O O . ARG A 1 220 ? -7.925 -1.151 6.642 1.00 71.81 220 ARG A O 1
ATOM 1751 N N . SER A 1 221 ? -7.051 0.145 5.039 1.00 51.12 221 SER A N 1
ATOM 1752 C CA . SER A 1 221 ? -8.328 0.423 4.376 1.00 51.12 221 SER A CA 1
ATOM 1753 C C . SER A 1 221 ? -8.798 -0.769 3.518 1.00 51.12 221 SER A C 1
ATOM 1755 O O . SER A 1 221 ? -8.537 -0.834 2.321 1.00 51.12 221 SER A O 1
ATOM 1757 N N . GLY A 1 222 ? -9.505 -1.728 4.122 1.00 53.50 222 GLY A N 1
ATOM 1758 C CA . GLY A 1 222 ? -10.249 -2.789 3.424 1.00 53.50 222 GLY A CA 1
ATOM 1759 C C . GLY A 1 222 ? -9.431 -3.779 2.572 1.00 53.50 222 GLY A C 1
ATOM 1760 O O . GLY A 1 222 ? -8.221 -3.667 2.400 1.00 53.50 222 GLY A O 1
ATOM 1761 N N . LEU A 1 223 ? -10.128 -4.786 2.031 1.00 48.16 223 LEU A N 1
ATOM 1762 C CA . LEU A 1 223 ? -9.573 -6.038 1.486 1.00 48.16 223 LEU A CA 1
ATOM 1763 C C . LEU A 1 223 ? -8.517 -5.905 0.365 1.00 48.16 223 LEU A C 1
ATOM 1765 O O . LEU A 1 223 ? -7.865 -6.905 0.089 1.00 48.16 223 LEU A O 1
ATOM 1769 N N . ARG A 1 224 ? -8.327 -4.736 -0.278 1.00 44.47 224 ARG A N 1
ATOM 1770 C CA . ARG A 1 224 ? -7.390 -4.563 -1.417 1.00 44.47 224 ARG A CA 1
ATOM 1771 C C . ARG A 1 224 ? -6.773 -3.159 -1.602 1.00 44.47 224 ARG A C 1
ATOM 1773 O O . ARG A 1 224 ? -6.278 -2.869 -2.687 1.00 44.47 224 ARG A O 1
ATOM 1780 N N . LYS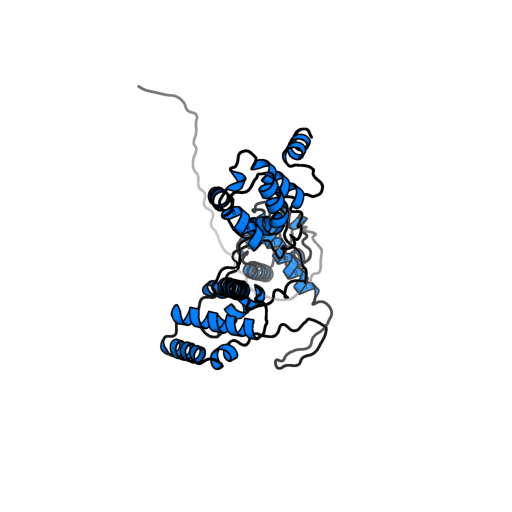 A 1 225 ? -6.791 -2.252 -0.613 1.00 55.38 225 LYS A N 1
ATOM 1781 C CA . LYS A 1 225 ? -6.074 -0.956 -0.742 1.00 55.38 225 LYS A CA 1
ATOM 1782 C C . LYS A 1 225 ? -4.742 -1.005 0.006 1.00 55.38 225 LYS A C 1
ATOM 1784 O O . LYS A 1 225 ? -4.642 -1.624 1.064 1.00 55.38 225 LYS A O 1
ATOM 1789 N N . CYS A 1 226 ? -3.716 -0.354 -0.545 1.00 56.53 226 CYS A N 1
ATOM 1790 C CA . CYS A 1 226 ? -2.413 -0.228 0.109 1.00 56.53 226 CYS A CA 1
ATOM 1791 C C . CYS A 1 226 ? -2.571 0.391 1.511 1.00 56.53 226 CYS A C 1
ATOM 1793 O O . CYS A 1 226 ? -3.411 1.285 1.670 1.00 56.53 226 CYS A O 1
ATOM 1795 N N . PRO A 1 227 ? -1.781 -0.046 2.512 1.00 67.31 227 PRO A N 1
ATOM 1796 C CA . PRO A 1 227 ? -1.814 0.558 3.837 1.00 67.31 227 PRO A CA 1
ATOM 1797 C C . PRO A 1 227 ? -1.591 2.068 3.748 1.00 67.31 227 PRO A C 1
ATOM 1799 O O . PRO A 1 227 ? -0.676 2.526 3.057 1.00 67.31 227 PRO A O 1
ATOM 1802 N N . LYS A 1 228 ? -2.447 2.828 4.427 1.00 68.75 228 LYS A N 1
ATOM 1803 C CA . LYS A 1 228 ? -2.380 4.286 4.508 1.00 68.75 228 LYS A CA 1
ATOM 1804 C C . LYS A 1 228 ? -1.759 4.707 5.838 1.00 68.75 228 LYS A C 1
ATOM 1806 O O . LYS A 1 228 ? -1.609 3.895 6.749 1.00 68.75 228 LYS A O 1
ATOM 1811 N N . GLY A 1 229 ? -1.391 5.980 5.930 1.00 80.50 229 GLY A N 1
ATOM 1812 C CA . GLY A 1 229 ? -0.800 6.572 7.129 1.00 80.50 229 GLY A CA 1
ATOM 1813 C C . GLY A 1 229 ? 0.695 6.852 6.992 1.00 80.50 229 GLY A C 1
ATOM 1814 O O . GLY A 1 229 ? 1.388 6.345 6.100 1.00 80.50 229 GLY A O 1
ATOM 1815 N N . LYS A 1 230 ? 1.189 7.719 7.878 1.00 84.00 230 LYS A N 1
ATOM 1816 C CA . LYS A 1 230 ? 2.544 8.274 7.794 1.00 84.00 230 LYS A CA 1
ATOM 1817 C C . LYS A 1 230 ? 3.641 7.231 7.982 1.00 84.00 230 LYS A C 1
ATOM 1819 O O . LYS A 1 230 ? 4.649 7.307 7.285 1.00 84.00 230 LYS A O 1
ATOM 1824 N N . LEU A 1 231 ? 3.464 6.255 8.877 1.00 87.06 231 LEU A N 1
ATOM 1825 C CA . LEU A 1 231 ? 4.517 5.285 9.207 1.00 87.06 231 LEU A CA 1
ATOM 1826 C C . LEU A 1 231 ? 4.878 4.413 8.009 1.00 87.06 231 LEU A C 1
ATOM 1828 O O . LEU A 1 231 ? 6.042 4.333 7.619 1.00 87.06 231 LEU A O 1
ATOM 1832 N N . TYR A 1 232 ? 3.871 3.772 7.415 1.00 82.69 232 TYR A N 1
ATOM 1833 C CA . TYR A 1 232 ? 4.086 2.801 6.349 1.00 82.69 232 TYR A CA 1
ATOM 1834 C C . TYR A 1 232 ? 4.614 3.487 5.083 1.00 82.69 232 TYR A C 1
ATOM 1836 O O . TYR A 1 232 ? 5.656 3.101 4.555 1.00 82.69 232 TYR A O 1
ATOM 1844 N N . ALA A 1 233 ? 3.956 4.563 4.640 1.00 79.31 233 ALA A N 1
ATOM 1845 C CA . ALA A 1 233 ? 4.367 5.293 3.444 1.00 79.31 233 ALA A CA 1
ATOM 1846 C C . ALA A 1 233 ? 5.777 5.889 3.587 1.00 79.31 233 ALA A C 1
ATOM 1848 O O . ALA A 1 233 ? 6.634 5.687 2.724 1.00 79.31 233 ALA A O 1
ATOM 1849 N N . LYS A 1 234 ? 6.056 6.581 4.700 1.00 86.06 234 LYS A N 1
ATOM 1850 C CA . LYS A 1 234 ? 7.341 7.262 4.900 1.00 86.06 234 LYS A CA 1
ATOM 1851 C C . LYS A 1 234 ? 8.488 6.266 5.090 1.00 86.06 234 LYS A C 1
ATOM 1853 O O . LYS A 1 234 ? 9.580 6.528 4.590 1.00 86.06 234 LYS A O 1
ATOM 1858 N N . TYR A 1 235 ? 8.247 5.101 5.706 1.00 87.38 235 TYR A N 1
ATOM 1859 C CA . TYR A 1 235 ? 9.254 4.041 5.824 1.00 87.38 235 TYR A CA 1
ATOM 1860 C C . TYR A 1 235 ? 9.716 3.547 4.450 1.00 87.38 235 TYR A C 1
ATOM 1862 O O . TYR A 1 235 ? 10.911 3.573 4.155 1.00 87.38 235 TYR A O 1
ATOM 1870 N N . PHE A 1 236 ? 8.783 3.137 3.583 1.00 81.19 236 PHE A N 1
ATOM 1871 C CA . PHE A 1 236 ? 9.140 2.599 2.268 1.00 81.19 236 PHE A CA 1
ATOM 1872 C C . PHE A 1 236 ? 9.680 3.673 1.320 1.00 81.19 236 PHE A C 1
ATOM 1874 O O . PHE A 1 236 ? 10.577 3.376 0.530 1.00 81.19 236 PHE A O 1
ATOM 1881 N N . ASN A 1 237 ? 9.220 4.923 1.437 1.00 80.69 237 ASN A N 1
ATOM 1882 C CA . ASN A 1 237 ? 9.802 6.050 0.706 1.00 80.69 237 ASN A CA 1
ATOM 1883 C C . ASN A 1 237 ? 11.254 6.307 1.133 1.00 80.69 237 ASN A C 1
ATOM 1885 O O . ASN A 1 237 ? 12.124 6.462 0.276 1.00 80.69 237 ASN A O 1
ATOM 1889 N N . LYS A 1 238 ? 11.544 6.284 2.442 1.00 82.56 238 LYS A N 1
ATOM 1890 C CA . LYS A 1 238 ? 12.908 6.449 2.967 1.00 82.56 238 LYS A CA 1
ATOM 1891 C C . LYS A 1 238 ? 13.804 5.279 2.574 1.00 82.56 238 LYS A C 1
ATOM 1893 O O . LYS A 1 238 ? 14.919 5.497 2.119 1.00 82.56 238 LYS A O 1
ATOM 1898 N N . LEU A 1 239 ? 13.298 4.049 2.657 1.00 79.56 239 LEU A N 1
ATOM 1899 C CA . LEU A 1 239 ? 14.015 2.854 2.217 1.00 79.56 239 LEU A CA 1
ATOM 1900 C C . LEU A 1 239 ? 14.341 2.907 0.716 1.00 79.56 239 LEU A C 1
ATOM 1902 O O . LEU A 1 239 ? 15.455 2.577 0.320 1.00 79.56 239 LEU A O 1
ATOM 1906 N N . ARG A 1 240 ? 13.395 3.355 -0.121 1.00 77.00 240 ARG A N 1
ATOM 1907 C CA . ARG A 1 240 ? 13.611 3.553 -1.562 1.00 77.00 240 ARG A CA 1
ATOM 1908 C C . ARG A 1 240 ? 14.651 4.637 -1.829 1.00 77.00 240 ARG A C 1
ATOM 1910 O O . ARG A 1 240 ? 15.553 4.411 -2.621 1.00 77.00 240 ARG A O 1
ATOM 1917 N N . SER A 1 241 ? 14.559 5.773 -1.141 1.00 79.94 241 SER A N 1
ATOM 1918 C CA . SER A 1 241 ? 15.549 6.850 -1.243 1.00 79.94 241 SER A CA 1
ATOM 1919 C C . SER A 1 241 ? 16.953 6.355 -0.874 1.00 79.94 241 SER A C 1
ATOM 1921 O O . SER A 1 241 ? 17.879 6.529 -1.659 1.00 79.94 241 SER A O 1
ATOM 1923 N N . LEU A 1 242 ? 17.109 5.640 0.244 1.00 77.88 242 LEU A N 1
ATOM 1924 C CA . LEU A 1 242 ? 18.404 5.091 0.664 1.00 77.88 242 LEU A CA 1
ATOM 1925 C C . LEU A 1 242 ? 18.977 4.080 -0.338 1.00 77.88 242 LEU A C 1
ATOM 1927 O O . LEU A 1 242 ? 20.177 4.101 -0.599 1.00 77.88 242 LEU A O 1
ATOM 1931 N N . LYS A 1 243 ? 18.130 3.231 -0.932 1.00 76.94 243 LYS A N 1
ATOM 1932 C CA . LYS A 1 243 ? 18.537 2.314 -2.008 1.00 76.94 243 LYS A CA 1
ATOM 1933 C C . LYS A 1 243 ? 18.982 3.068 -3.262 1.00 76.94 243 LYS A C 1
ATOM 1935 O O . LYS A 1 243 ? 20.040 2.766 -3.799 1.00 76.94 243 LYS A O 1
ATOM 1940 N N . ASN A 1 244 ? 18.218 4.074 -3.687 1.00 69.12 244 ASN A N 1
ATOM 1941 C CA . ASN A 1 244 ? 18.525 4.877 -4.874 1.00 69.12 244 ASN A CA 1
ATOM 1942 C C . ASN A 1 244 ? 19.840 5.657 -4.734 1.00 69.12 244 ASN A C 1
ATOM 1944 O O . ASN A 1 244 ? 20.510 5.908 -5.728 1.00 69.12 244 ASN A O 1
ATOM 1948 N N . HIS A 1 245 ? 20.218 6.024 -3.508 1.00 75.25 245 HIS A N 1
ATOM 1949 C CA . HIS A 1 245 ? 21.490 6.688 -3.215 1.00 75.25 245 HIS A CA 1
ATOM 1950 C C . HIS A 1 245 ? 22.633 5.713 -2.881 1.00 75.25 245 HIS A C 1
ATOM 1952 O O . HIS A 1 245 ? 23.689 6.152 -2.435 1.00 75.25 245 HIS A O 1
ATOM 1958 N N . GLY A 1 246 ? 22.444 4.400 -3.065 1.00 74.06 246 GLY A N 1
ATOM 1959 C CA . GLY A 1 246 ? 23.483 3.390 -2.825 1.00 74.06 246 GLY A CA 1
ATOM 1960 C C . GLY A 1 246 ? 23.844 3.178 -1.349 1.00 74.06 246 GLY A C 1
ATOM 1961 O O . GLY A 1 246 ? 24.825 2.507 -1.046 1.00 74.06 246 GLY A O 1
ATOM 1962 N N . LEU A 1 247 ? 23.052 3.715 -0.415 1.00 73.06 247 LEU A N 1
ATOM 1963 C CA . LEU A 1 247 ? 23.308 3.651 1.029 1.00 73.06 247 LEU A CA 1
ATOM 1964 C C . LEU A 1 247 ? 22.758 2.370 1.686 1.00 73.06 247 LEU A C 1
ATOM 1966 O O . LEU A 1 247 ? 22.944 2.164 2.884 1.00 73.06 247 LEU A O 1
ATOM 1970 N N . MET A 1 248 ? 22.070 1.501 0.931 1.00 68.38 248 MET A N 1
ATOM 1971 C CA . MET A 1 248 ? 21.571 0.204 1.406 1.00 68.38 248 MET A CA 1
ATOM 1972 C C . MET A 1 248 ? 21.700 -0.894 0.338 1.00 68.38 248 MET A C 1
ATOM 1974 O O . MET A 1 248 ? 21.170 -0.758 -0.762 1.00 68.38 248 MET A O 1
ATOM 1978 N N . SER A 1 249 ? 22.342 -2.015 0.697 1.00 54.59 249 SER A N 1
ATOM 1979 C CA . SER A 1 249 ? 22.470 -3.222 -0.140 1.00 54.59 249 SER A CA 1
ATOM 1980 C C . SER A 1 249 ? 21.131 -3.962 -0.288 1.00 54.59 249 SER A C 1
ATOM 1982 O O . SER A 1 249 ? 20.368 -4.103 0.674 1.00 54.59 249 SER A O 1
ATOM 1984 N N . SER A 1 250 ? 20.843 -4.472 -1.490 1.00 47.91 250 SER A N 1
ATOM 1985 C CA . SER A 1 250 ? 19.623 -5.223 -1.827 1.00 47.91 250 SER A CA 1
ATOM 1986 C C . SER A 1 250 ? 19.656 -6.676 -1.320 1.00 47.91 250 SER A C 1
ATOM 1988 O O . SER A 1 250 ? 19.416 -7.616 -2.070 1.00 47.91 250 SER A O 1
ATOM 1990 N N . GLN A 1 251 ? 19.960 -6.883 -0.037 1.00 42.72 251 GLN A N 1
ATOM 1991 C CA . GLN A 1 251 ? 20.105 -8.221 0.558 1.00 42.72 251 GLN A CA 1
ATOM 1992 C C . GLN A 1 251 ? 18.899 -8.704 1.375 1.00 42.72 251 GLN A C 1
ATOM 1994 O O . GLN A 1 251 ? 18.994 -9.707 2.075 1.00 42.72 251 GLN A O 1
ATOM 1999 N N . MET A 1 252 ? 17.740 -8.049 1.289 1.00 40.66 252 MET A N 1
ATOM 2000 C CA . MET A 1 252 ? 16.570 -8.453 2.078 1.00 40.66 252 MET A CA 1
ATOM 2001 C C . MET A 1 252 ? 15.308 -8.567 1.227 1.00 40.66 252 MET A C 1
ATOM 2003 O O . MET A 1 252 ? 14.500 -7.644 1.197 1.00 40.66 252 MET A O 1
ATOM 2007 N N . SER A 1 253 ? 15.156 -9.719 0.561 1.00 32.84 253 SER A N 1
ATOM 2008 C CA . SER A 1 253 ? 13.860 -10.361 0.270 1.00 32.84 253 SER A CA 1
ATOM 2009 C C . SER A 1 253 ? 14.052 -11.698 -0.468 1.00 32.84 253 SER A C 1
ATOM 2011 O O . SER A 1 253 ? 13.870 -11.785 -1.676 1.00 32.84 253 SER A O 1
ATOM 2013 N N . LYS A 1 254 ? 14.394 -12.760 0.268 1.00 37.88 254 LYS A N 1
ATOM 2014 C CA . LYS A 1 254 ? 14.117 -14.154 -0.124 1.00 37.88 254 LYS A CA 1
ATOM 2015 C C . LYS A 1 254 ? 13.501 -14.888 1.066 1.00 37.88 254 LYS A C 1
ATOM 2017 O O . LYS A 1 254 ? 14.158 -15.721 1.668 1.00 37.88 254 LYS A O 1
ATOM 2022 N N . VAL A 1 255 ? 12.258 -14.566 1.427 1.00 30.22 255 VAL A N 1
ATOM 2023 C CA . VAL A 1 255 ? 11.394 -15.474 2.202 1.00 30.22 255 VAL A CA 1
ATOM 2024 C C . VAL A 1 255 ? 9.951 -15.284 1.733 1.00 30.22 255 VAL A C 1
ATOM 2026 O O . VAL A 1 255 ? 9.419 -14.178 1.708 1.00 30.22 255 VAL A O 1
ATOM 2029 N N . GLN A 1 256 ? 9.366 -16.396 1.303 1.00 36.47 256 GLN A N 1
ATOM 2030 C CA . GLN A 1 256 ? 8.023 -16.579 0.764 1.00 36.47 256 GLN A CA 1
ATOM 2031 C C . GLN A 1 256 ? 6.922 -16.212 1.777 1.00 36.47 256 GLN A C 1
ATOM 2033 O O . GLN A 1 256 ? 7.046 -16.536 2.955 1.00 36.47 256 GLN A O 1
ATOM 2038 N N . LYS A 1 257 ? 5.772 -15.715 1.299 1.00 33.41 257 LYS A N 1
ATOM 2039 C CA . LYS A 1 257 ? 4.536 -16.523 1.244 1.00 33.41 257 LYS A CA 1
ATOM 2040 C C . LYS A 1 257 ? 3.378 -15.784 0.572 1.00 33.41 257 LYS A C 1
ATOM 2042 O O . LYS A 1 257 ? 3.109 -14.612 0.812 1.00 33.41 257 LYS A O 1
ATOM 2047 N N . ASN A 1 258 ? 2.718 -16.569 -0.267 1.00 33.94 258 ASN A N 1
ATOM 2048 C CA . ASN A 1 258 ? 1.488 -16.328 -1.000 1.00 33.94 258 ASN A CA 1
ATOM 2049 C C . ASN A 1 258 ? 0.309 -16.002 -0.070 1.00 33.94 258 ASN A C 1
ATOM 2051 O O . ASN A 1 258 ? 0.269 -16.506 1.052 1.00 33.94 258 ASN A O 1
ATOM 2055 N N . ASN A 1 259 ? -0.659 -15.222 -0.571 1.00 30.48 259 ASN A N 1
ATOM 2056 C CA . ASN A 1 259 ? -2.077 -15.604 -0.713 1.00 30.48 259 ASN A CA 1
ATOM 2057 C C . ASN A 1 259 ? -2.930 -14.380 -1.115 1.00 30.48 259 ASN A C 1
ATOM 2059 O O . ASN A 1 259 ? -3.209 -13.520 -0.284 1.00 30.48 259 ASN A O 1
ATOM 2063 N N . GLU A 1 260 ? -3.408 -14.334 -2.364 1.00 30.70 260 GLU A N 1
ATOM 2064 C CA . GLU A 1 260 ? -4.539 -13.486 -2.778 1.00 30.70 260 GLU A CA 1
ATOM 2065 C C . GLU A 1 260 ? -5.408 -14.248 -3.810 1.00 30.70 260 GLU A C 1
ATOM 2067 O O . GLU A 1 260 ? -4.837 -14.861 -4.716 1.00 30.70 260 GLU A O 1
ATOM 2072 N N . PRO A 1 261 ? -6.758 -14.252 -3.706 1.00 38.09 261 PRO A N 1
ATOM 2073 C CA . PRO A 1 261 ? -7.645 -14.878 -4.690 1.00 38.09 261 PRO A CA 1
ATOM 2074 C C . PRO A 1 261 ? -8.458 -13.818 -5.487 1.00 38.09 261 PRO A C 1
ATOM 2076 O O . PRO A 1 261 ? -8.347 -12.609 -5.256 1.00 38.09 261 PRO A O 1
ATOM 2079 N N . PRO A 1 262 ? -9.297 -14.231 -6.449 1.00 41.47 262 PRO A N 1
ATOM 2080 C CA . PRO A 1 262 ? -9.018 -14.250 -7.878 1.00 41.47 262 PRO A CA 1
ATOM 2081 C C . PRO A 1 262 ? -9.632 -13.039 -8.608 1.00 41.47 262 PRO A C 1
ATOM 2083 O O . PRO A 1 262 ? -10.775 -12.663 -8.360 1.00 41.47 262 PRO A O 1
ATOM 2086 N N . SER A 1 263 ? -8.911 -12.467 -9.571 1.00 29.70 263 SER A N 1
ATOM 2087 C CA . SER A 1 263 ? -9.514 -11.638 -10.621 1.00 29.70 263 SER A CA 1
ATOM 2088 C C . SER A 1 263 ? -9.209 -12.280 -11.967 1.00 29.70 263 SER A C 1
ATOM 2090 O O . SER A 1 263 ? -8.069 -12.652 -12.249 1.00 29.70 263 SER A O 1
ATOM 2092 N N . ARG A 1 264 ? -10.263 -12.491 -12.755 1.00 39.78 264 ARG A N 1
ATOM 2093 C CA . ARG A 1 264 ? -10.211 -13.128 -14.069 1.00 39.78 264 ARG A CA 1
ATOM 2094 C C . ARG A 1 264 ? -9.456 -12.223 -15.050 1.00 39.78 264 ARG A C 1
ATOM 2096 O O . ARG A 1 264 ? -9.731 -11.033 -15.136 1.00 39.78 264 ARG A O 1
ATOM 2103 N N . ASN A 1 265 ? -8.571 -12.860 -15.814 1.00 40.12 265 ASN A N 1
ATOM 2104 C CA . ASN A 1 265 ? -7.850 -12.360 -16.989 1.00 40.12 265 ASN A CA 1
ATOM 2105 C C . ASN A 1 265 ? -6.606 -11.494 -16.732 1.00 40.12 265 ASN A C 1
ATOM 2107 O O . ASN A 1 265 ? -6.482 -10.386 -17.230 1.00 40.12 265 ASN A O 1
ATOM 2111 N N . SER A 1 266 ? -5.610 -12.073 -16.065 1.00 35.66 266 SER A N 1
ATOM 2112 C CA . SER A 1 266 ? -4.227 -11.982 -16.548 1.00 35.66 266 SER A CA 1
ATOM 2113 C C . SER A 1 266 ? -3.474 -13.187 -16.004 1.00 35.66 266 SER A C 1
ATOM 2115 O O . SER A 1 266 ? -3.343 -13.339 -14.789 1.00 35.66 266 SER A O 1
ATOM 2117 N N . ARG A 1 267 ? -3.012 -14.092 -16.874 1.00 32.72 267 ARG A N 1
ATOM 2118 C CA . ARG A 1 267 ? -2.007 -15.081 -16.469 1.00 32.72 267 ARG A CA 1
ATOM 2119 C C . ARG A 1 267 ? -0.727 -14.300 -16.193 1.00 32.72 267 ARG A C 1
ATOM 2121 O O . ARG A 1 267 ? 0.125 -14.196 -17.053 1.00 32.72 267 ARG A O 1
ATOM 2128 N N . ASN A 1 268 ? -0.585 -13.731 -15.004 1.00 38.09 268 ASN A N 1
ATOM 2129 C CA . ASN A 1 268 ? 0.695 -13.198 -14.576 1.00 38.09 268 ASN A CA 1
ATOM 2130 C C . ASN A 1 268 ? 1.605 -14.394 -14.301 1.00 38.09 268 ASN A C 1
ATOM 2132 O O . ASN A 1 268 ? 1.676 -14.901 -13.183 1.00 38.09 268 ASN A O 1
ATOM 2136 N N . THR A 1 269 ? 2.288 -14.868 -15.340 1.00 36.31 269 THR A N 1
ATOM 2137 C CA . THR A 1 269 ? 3.557 -15.557 -15.168 1.00 36.31 269 THR A CA 1
ATOM 2138 C C . THR A 1 269 ? 4.444 -14.558 -14.428 1.00 36.31 269 THR A C 1
ATOM 2140 O O . THR A 1 269 ? 4.882 -13.553 -14.991 1.00 36.31 269 THR A O 1
ATOM 2143 N N . ASN A 1 270 ? 4.620 -14.761 -13.121 1.00 41.03 270 ASN A N 1
ATOM 2144 C CA . ASN A 1 270 ? 5.646 -14.083 -12.337 1.00 41.03 270 ASN A CA 1
ATOM 2145 C C . ASN A 1 270 ? 7.003 -14.594 -12.832 1.00 41.03 270 ASN A C 1
ATOM 2147 O O . ASN A 1 270 ? 7.650 -15.403 -12.176 1.00 41.03 270 ASN A O 1
ATOM 2151 N N . VAL A 1 271 ? 7.402 -14.154 -14.025 1.00 44.91 271 VAL A N 1
ATOM 2152 C CA . VAL A 1 271 ? 8.796 -14.181 -14.441 1.00 44.91 271 VAL A CA 1
ATOM 2153 C C . VAL A 1 271 ? 9.461 -13.123 -13.576 1.00 44.91 271 VAL A C 1
ATOM 2155 O O . VAL A 1 271 ? 9.209 -11.927 -13.738 1.00 44.91 271 VAL A O 1
ATOM 2158 N N . GLU A 1 272 ? 10.217 -13.577 -12.580 1.00 43.25 272 GLU A N 1
ATOM 2159 C CA . GLU A 1 272 ? 11.134 -12.752 -11.805 1.00 43.25 272 GLU A CA 1
ATOM 2160 C C . GLU A 1 272 ? 12.136 -12.166 -12.807 1.00 43.25 272 GLU A C 1
ATOM 2162 O O . GLU A 1 272 ? 13.092 -12.811 -13.229 1.00 43.25 272 GLU A O 1
ATOM 2167 N N . THR A 1 273 ? 11.831 -10.974 -13.320 1.00 48.59 273 THR A N 1
ATOM 2168 C CA . THR A 1 273 ? 12.653 -10.307 -14.323 1.00 48.59 273 THR A CA 1
ATOM 2169 C C . THR A 1 273 ? 13.947 -9.877 -13.655 1.00 48.59 273 THR A C 1
ATOM 2171 O O . THR A 1 273 ? 13.979 -8.856 -12.969 1.00 48.59 273 THR A O 1
ATOM 2174 N N . ILE A 1 274 ? 14.989 -10.687 -13.846 1.00 48.66 274 ILE A N 1
ATOM 2175 C CA . ILE A 1 274 ? 16.373 -10.396 -13.470 1.00 48.66 274 ILE A CA 1
ATOM 2176 C C . ILE A 1 274 ? 16.702 -8.976 -13.947 1.00 48.66 274 ILE A C 1
ATOM 2178 O O . ILE A 1 274 ? 16.495 -8.653 -15.121 1.00 48.66 274 ILE A O 1
ATOM 2182 N N . ILE A 1 275 ? 17.136 -8.119 -13.021 1.00 53.19 275 ILE A N 1
ATOM 2183 C CA . ILE A 1 275 ? 17.616 -6.774 -13.343 1.00 53.19 275 ILE A CA 1
ATOM 2184 C C . ILE A 1 275 ? 19.007 -6.951 -13.948 1.00 53.19 275 ILE A C 1
ATOM 2186 O O . ILE A 1 275 ? 19.875 -7.564 -13.333 1.00 53.19 275 ILE A O 1
ATOM 2190 N N . GLU A 1 276 ? 19.179 -6.479 -15.174 1.00 61.97 276 GLU A N 1
ATOM 2191 C CA . GLU A 1 276 ? 20.426 -6.604 -15.926 1.00 61.97 276 GLU A CA 1
ATOM 2192 C C . GLU A 1 276 ? 21.362 -5.458 -15.514 1.00 61.97 276 GLU A C 1
ATOM 2194 O O . GLU A 1 276 ? 20.936 -4.306 -15.537 1.00 61.97 276 GLU A O 1
ATOM 2199 N N . GLU A 1 277 ? 22.603 -5.766 -15.115 1.00 51.75 277 GLU A N 1
ATOM 2200 C CA . GLU A 1 277 ? 23.571 -4.809 -14.527 1.00 51.75 277 GLU A CA 1
ATOM 2201 C C . GLU A 1 277 ? 23.899 -3.599 -15.425 1.00 51.75 277 GLU A C 1
ATOM 2203 O O . GLU A 1 277 ? 24.304 -2.559 -14.916 1.00 51.75 277 GLU A O 1
ATOM 2208 N N . ASP A 1 278 ? 23.644 -3.696 -16.735 1.00 66.81 278 ASP A N 1
ATOM 2209 C CA . ASP A 1 278 ? 23.906 -2.635 -17.718 1.00 66.81 278 ASP A CA 1
ATOM 2210 C C . ASP A 1 278 ? 22.631 -1.927 -18.219 1.00 66.81 278 ASP A C 1
ATOM 2212 O O . ASP A 1 278 ? 22.670 -1.170 -19.200 1.00 66.81 278 ASP A O 1
ATOM 2216 N N . ALA A 1 279 ? 21.470 -2.183 -17.603 1.00 78.62 279 ALA A N 1
ATOM 2217 C CA . ALA A 1 279 ? 20.191 -1.709 -18.122 1.00 78.62 279 ALA A CA 1
ATOM 2218 C C . ALA A 1 279 ? 20.124 -0.178 -18.210 1.00 78.62 279 ALA A C 1
ATOM 2220 O O . ALA A 1 279 ? 19.676 0.356 -19.222 1.00 78.62 279 ALA A O 1
ATOM 2221 N N . GLU A 1 280 ? 20.612 0.541 -17.203 1.00 77.75 280 GLU A N 1
ATOM 2222 C CA . GLU A 1 280 ? 20.613 2.003 -17.162 1.00 77.75 280 GLU A CA 1
ATOM 2223 C C . GLU A 1 280 ? 21.437 2.617 -18.301 1.00 77.75 280 GLU A C 1
ATOM 2225 O O . GLU A 1 280 ? 20.997 3.587 -18.921 1.00 77.75 280 GLU A O 1
ATOM 2230 N N . ILE A 1 281 ? 22.592 2.024 -18.621 1.00 76.44 281 ILE A N 1
ATOM 2231 C CA . ILE A 1 281 ? 23.459 2.470 -19.720 1.00 76.44 281 ILE A CA 1
ATOM 2232 C C . ILE A 1 281 ? 22.738 2.255 -21.051 1.00 76.44 281 ILE A C 1
ATOM 2234 O O . ILE A 1 281 ? 22.640 3.171 -21.865 1.00 76.44 281 ILE A O 1
ATOM 2238 N N . LEU A 1 282 ? 22.170 1.069 -21.265 1.00 80.88 282 LEU A N 1
ATOM 2239 C CA . LEU A 1 282 ? 21.455 0.739 -22.497 1.00 80.88 282 LEU A CA 1
ATOM 2240 C C . LEU A 1 282 ? 20.184 1.590 -22.682 1.00 80.88 282 LEU A C 1
ATOM 2242 O O . LEU A 1 282 ? 19.900 2.032 -23.795 1.00 80.88 282 LEU A O 1
ATOM 2246 N N . ILE A 1 283 ? 19.449 1.889 -21.605 1.00 86.88 283 ILE A N 1
ATOM 2247 C CA . ILE A 1 283 ? 18.302 2.811 -21.637 1.00 86.88 283 ILE A CA 1
ATOM 2248 C C . ILE A 1 283 ? 18.744 4.252 -21.926 1.00 86.88 283 ILE A C 1
ATOM 2250 O O . ILE A 1 283 ? 18.033 4.969 -22.631 1.00 86.88 283 ILE A O 1
ATOM 2254 N N . ALA A 1 284 ? 19.898 4.697 -21.420 1.00 81.88 284 ALA A N 1
ATOM 2255 C CA . ALA A 1 284 ? 20.432 6.018 -21.745 1.00 81.88 284 ALA A CA 1
ATOM 2256 C C . ALA A 1 284 ? 20.759 6.133 -23.243 1.00 81.88 284 ALA A C 1
ATOM 2258 O O . ALA A 1 284 ? 20.354 7.106 -23.879 1.00 81.88 284 ALA A O 1
ATOM 2259 N N . ARG A 1 285 ? 21.383 5.102 -23.831 1.00 82.44 285 ARG A N 1
ATOM 2260 C CA . ARG A 1 285 ? 21.632 5.030 -25.283 1.00 82.44 285 ARG A CA 1
ATOM 2261 C C . ARG A 1 285 ? 20.333 5.114 -26.078 1.00 82.44 285 ARG A C 1
ATOM 2263 O O . ARG A 1 285 ? 20.215 5.915 -26.994 1.00 82.44 285 ARG A O 1
ATOM 2270 N N . LEU A 1 286 ? 19.309 4.382 -25.647 1.00 87.56 286 LEU A N 1
ATOM 2271 C CA . LEU A 1 286 ? 17.983 4.381 -26.267 1.00 87.56 286 LEU A CA 1
ATOM 2272 C C . LEU A 1 286 ? 17.282 5.754 -26.273 1.00 87.56 286 LEU A C 1
ATOM 2274 O O . LEU A 1 286 ? 16.426 6.001 -27.122 1.00 87.56 286 LEU A O 1
ATOM 2278 N N . LYS A 1 287 ? 17.599 6.624 -25.305 1.00 85.25 287 LYS A N 1
ATOM 2279 C CA . LYS A 1 287 ? 17.005 7.963 -25.154 1.00 85.25 287 LYS A CA 1
ATOM 2280 C C . LYS A 1 287 ? 17.782 9.067 -25.864 1.00 85.25 287 LYS A C 1
ATOM 2282 O O . LYS A 1 287 ? 17.187 10.096 -26.174 1.00 85.25 287 LYS A O 1
ATOM 2287 N N . HIS A 1 288 ? 19.087 8.888 -26.045 1.00 76.19 288 HIS A N 1
ATOM 2288 C CA . HIS A 1 288 ? 19.991 9.974 -26.424 1.00 76.19 288 HIS A CA 1
ATOM 2289 C C . HIS A 1 288 ? 20.794 9.708 -27.703 1.00 76.19 288 HIS A C 1
ATOM 2291 O O . HIS A 1 288 ? 21.309 10.663 -28.276 1.00 76.19 288 HIS A O 1
ATOM 2297 N N . GLU A 1 289 ? 20.892 8.459 -28.168 1.00 84.19 289 GLU A N 1
ATOM 2298 C CA . GLU A 1 289 ? 21.571 8.100 -29.418 1.00 84.19 289 GLU A CA 1
ATOM 2299 C C . GLU A 1 289 ? 20.564 7.901 -30.562 1.00 84.19 289 GLU A C 1
ATOM 2301 O O . GLU A 1 289 ? 19.459 7.390 -30.365 1.00 84.19 289 GLU A O 1
ATOM 2306 N N . GLU A 1 290 ? 20.967 8.260 -31.783 1.00 84.12 290 GLU A N 1
ATOM 2307 C CA . GLU A 1 290 ? 20.256 7.863 -32.999 1.00 84.12 290 GLU A CA 1
ATOM 2308 C C . GLU A 1 290 ? 20.613 6.413 -33.332 1.00 84.12 290 GLU A C 1
ATOM 2310 O O . GLU A 1 290 ? 21.715 6.107 -33.786 1.00 84.12 290 GLU A O 1
ATOM 2315 N N . LEU A 1 291 ? 19.680 5.506 -33.059 1.00 84.31 291 LEU A N 1
ATOM 2316 C CA . LEU A 1 291 ? 19.883 4.069 -33.204 1.00 84.31 291 LEU A CA 1
ATOM 2317 C C . LEU A 1 291 ? 19.180 3.532 -34.445 1.00 84.31 291 LEU A C 1
ATOM 2319 O O . LEU A 1 291 ? 18.067 3.943 -34.782 1.00 84.31 291 LEU A O 1
ATOM 2323 N N . THR A 1 292 ? 19.805 2.548 -35.091 1.00 87.88 292 THR A N 1
ATOM 2324 C CA . THR A 1 292 ? 19.123 1.779 -36.130 1.00 87.88 292 THR A CA 1
ATOM 2325 C C . THR A 1 292 ? 18.091 0.846 -35.500 1.00 87.88 292 THR A C 1
ATOM 2327 O O . THR A 1 292 ? 18.179 0.489 -34.324 1.00 87.88 292 THR A O 1
ATOM 2330 N N . TRP A 1 293 ? 17.096 0.416 -36.277 1.00 88.31 293 TRP A N 1
ATOM 2331 C CA . TRP A 1 293 ? 16.061 -0.482 -35.762 1.00 88.31 293 TRP A CA 1
ATOM 2332 C C . TRP A 1 293 ? 16.613 -1.787 -35.139 1.00 88.31 293 TRP A C 1
ATOM 2334 O O . TRP A 1 293 ? 16.173 -2.136 -34.043 1.00 88.31 293 TRP A O 1
ATOM 2344 N N . PRO A 1 294 ? 17.609 -2.471 -35.739 1.00 86.62 294 PRO A N 1
ATOM 2345 C CA . PRO A 1 294 ? 18.263 -3.619 -35.102 1.00 86.62 294 PRO A CA 1
ATOM 2346 C C . PRO A 1 294 ? 18.888 -3.306 -33.734 1.00 86.62 294 PRO A C 1
ATOM 2348 O O . PRO A 1 294 ? 18.796 -4.118 -32.813 1.00 86.62 294 PRO A O 1
ATOM 2351 N N . ASP A 1 295 ? 19.489 -2.123 -33.575 1.00 81.56 295 ASP A N 1
ATOM 2352 C CA . ASP A 1 295 ? 20.080 -1.702 -32.300 1.00 81.56 295 ASP A CA 1
ATOM 2353 C C . ASP A 1 295 ? 19.001 -1.444 -31.246 1.00 81.56 295 ASP A C 1
ATOM 2355 O O . ASP A 1 295 ? 19.159 -1.837 -30.087 1.00 81.56 295 ASP A O 1
ATOM 2359 N N . ILE A 1 296 ? 17.883 -0.834 -31.659 1.00 89.31 296 ILE A N 1
ATOM 2360 C CA . ILE A 1 296 ? 16.706 -0.634 -30.810 1.00 89.31 296 ILE A CA 1
ATOM 2361 C C . ILE A 1 296 ? 16.175 -1.987 -30.348 1.00 89.31 296 ILE A C 1
ATOM 2363 O O . ILE A 1 296 ? 16.033 -2.171 -29.147 1.00 89.31 296 ILE A O 1
ATOM 2367 N N . GLU A 1 297 ? 15.936 -2.949 -31.244 1.00 89.38 297 GLU A N 1
ATOM 2368 C CA . GLU A 1 297 ? 15.452 -4.291 -30.882 1.00 89.38 297 GLU A CA 1
ATOM 2369 C C . GLU A 1 297 ? 16.410 -5.013 -29.925 1.00 89.38 297 GLU A C 1
ATOM 2371 O O . GLU A 1 297 ? 15.970 -5.586 -28.925 1.00 89.38 297 GLU A O 1
ATOM 2376 N N . MET A 1 298 ? 17.719 -4.950 -30.185 1.00 87.50 298 MET A N 1
ATOM 2377 C CA . MET A 1 298 ? 18.740 -5.546 -29.322 1.00 87.50 298 MET A CA 1
ATOM 2378 C C . MET A 1 298 ? 18.718 -4.930 -27.918 1.00 87.50 298 MET A C 1
ATOM 2380 O O . MET A 1 298 ? 18.673 -5.655 -26.919 1.00 87.50 298 MET A O 1
ATOM 2384 N N . ILE A 1 299 ? 18.767 -3.597 -27.829 1.00 86.38 299 ILE A N 1
ATOM 2385 C CA . ILE A 1 299 ? 18.697 -2.874 -26.556 1.00 86.38 299 ILE A CA 1
ATOM 2386 C C . ILE A 1 299 ? 17.367 -3.172 -25.868 1.00 86.38 299 ILE A C 1
ATOM 2388 O O . ILE A 1 299 ? 17.329 -3.353 -24.648 1.00 86.38 299 ILE A O 1
ATOM 2392 N N . TRP A 1 300 ? 16.285 -3.272 -26.642 1.00 93.44 300 TRP A N 1
ATOM 2393 C CA . TRP A 1 300 ? 14.957 -3.524 -26.122 1.00 93.44 300 TRP A CA 1
ATOM 2394 C C . TRP A 1 300 ? 14.868 -4.903 -25.475 1.00 93.44 300 TRP A C 1
ATOM 2396 O O . TRP A 1 300 ? 14.395 -5.021 -24.345 1.00 93.44 300 TRP A O 1
ATOM 2406 N N . ALA A 1 301 ? 15.374 -5.929 -26.159 1.00 89.06 301 ALA A N 1
ATOM 2407 C CA . ALA A 1 301 ? 15.400 -7.303 -25.679 1.00 89.06 301 ALA A CA 1
ATOM 2408 C C . ALA A 1 301 ? 16.214 -7.446 -24.391 1.00 89.06 301 ALA A C 1
ATOM 2410 O O . ALA A 1 301 ? 15.714 -8.051 -23.444 1.00 89.06 301 ALA A O 1
ATOM 2411 N N . LYS A 1 302 ? 17.399 -6.826 -24.321 1.00 84.88 302 LYS A N 1
ATOM 2412 C CA . LYS A 1 302 ? 18.215 -6.786 -23.098 1.00 84.88 302 LYS A CA 1
ATOM 2413 C C . LYS A 1 302 ? 17.443 -6.077 -21.979 1.00 84.88 302 LYS A C 1
ATOM 2415 O O . LYS A 1 302 ? 16.954 -6.672 -21.035 1.00 84.88 302 LYS A O 1
ATOM 2420 N N . THR A 1 303 ? 17.064 -4.825 -22.171 1.00 89.62 303 THR A N 1
ATOM 2421 C CA . THR A 1 303 ? 16.441 -4.033 -21.091 1.00 89.62 303 THR A CA 1
ATOM 2422 C C . THR A 1 303 ? 14.982 -4.381 -20.742 1.00 89.62 303 THR A C 1
ATOM 2424 O O . THR A 1 303 ? 14.375 -3.716 -19.900 1.00 89.62 303 THR A O 1
ATOM 2427 N N . SER A 1 304 ? 14.395 -5.427 -21.330 1.00 89.50 304 SER A N 1
ATOM 2428 C CA . SER A 1 304 ? 12.992 -5.816 -21.114 1.00 89.50 304 SER A CA 1
ATOM 2429 C C . SER A 1 304 ? 12.673 -6.169 -19.663 1.00 89.50 304 SER A C 1
ATOM 2431 O O . SER A 1 304 ? 11.611 -5.795 -19.171 1.00 89.50 304 SER A O 1
ATOM 2433 N N . GLY A 1 305 ? 13.603 -6.776 -18.921 1.00 85.88 305 GLY A N 1
ATOM 2434 C CA . GLY A 1 305 ? 13.404 -7.039 -17.494 1.00 85.88 305 GLY A CA 1
ATOM 2435 C C . GLY A 1 305 ? 13.247 -5.756 -16.671 1.00 85.88 305 GLY A C 1
ATOM 2436 O O . GLY A 1 305 ? 12.279 -5.598 -15.922 1.00 85.88 305 GLY A O 1
ATOM 2437 N N . TYR A 1 306 ? 14.161 -4.806 -16.880 1.00 86.56 306 TYR A N 1
ATOM 2438 C CA . TYR A 1 306 ? 14.120 -3.488 -16.252 1.00 86.56 306 TYR A CA 1
ATOM 2439 C C . TYR A 1 306 ? 12.846 -2.727 -16.631 1.00 86.56 306 TYR A C 1
ATOM 2441 O O . TYR A 1 306 ? 12.123 -2.256 -15.753 1.00 86.56 306 TYR A O 1
ATOM 2449 N N . ARG A 1 307 ? 12.529 -2.640 -17.930 1.00 90.06 307 ARG A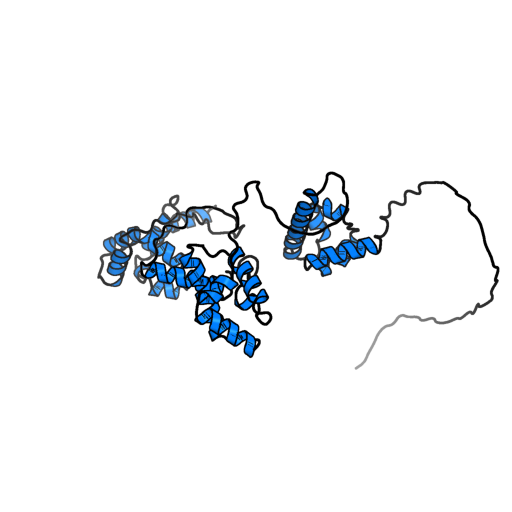 N 1
ATOM 2450 C CA . ARG A 1 307 ? 11.362 -1.891 -18.411 1.00 90.06 307 ARG A CA 1
ATOM 2451 C C . ARG A 1 307 ? 10.050 -2.470 -17.916 1.00 90.06 307 ARG A C 1
ATOM 2453 O O . ARG A 1 307 ? 9.203 -1.707 -17.469 1.00 90.06 307 ARG A O 1
ATOM 2460 N N . LEU A 1 308 ? 9.871 -3.788 -17.969 1.00 89.94 308 LEU A N 1
ATOM 2461 C CA . LEU A 1 308 ? 8.648 -4.433 -17.495 1.00 89.94 308 LEU A CA 1
ATOM 2462 C C . LEU A 1 308 ? 8.458 -4.217 -15.994 1.00 89.94 308 LEU A C 1
ATOM 2464 O O . LEU A 1 308 ? 7.345 -3.944 -15.550 1.00 89.94 308 LEU A O 1
ATOM 2468 N N . ASN A 1 309 ? 9.535 -4.280 -15.209 1.00 86.56 309 ASN A N 1
ATOM 2469 C CA . ASN A 1 309 ? 9.477 -3.958 -13.788 1.00 86.56 309 ASN A CA 1
ATOM 2470 C C . ASN A 1 309 ? 9.182 -2.467 -13.553 1.00 86.56 309 ASN A C 1
ATOM 2472 O O . ASN A 1 309 ? 8.370 -2.114 -12.699 1.00 86.56 309 ASN A O 1
ATOM 2476 N N . HIS A 1 310 ? 9.776 -1.578 -14.349 1.00 86.12 310 HIS A N 1
ATOM 2477 C CA . HIS A 1 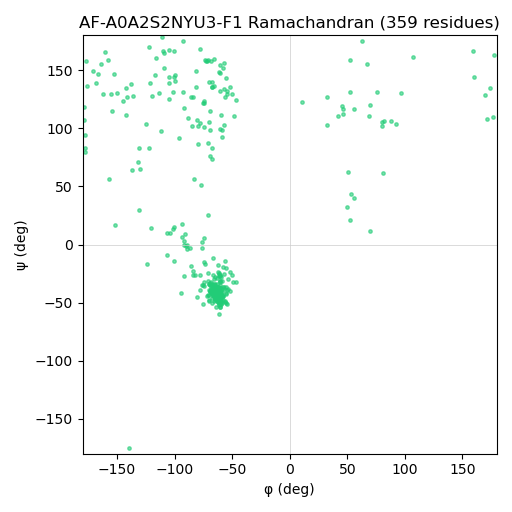310 ? 9.497 -0.146 -14.310 1.00 86.12 310 HIS A CA 1
ATOM 2478 C C . HIS A 1 310 ? 8.022 0.139 -14.633 1.00 86.12 310 HIS A C 1
ATOM 2480 O O . HIS A 1 310 ? 7.354 0.804 -13.852 1.00 86.12 310 HIS A O 1
ATOM 2486 N N . LEU A 1 311 ? 7.467 -0.446 -15.698 1.00 88.25 311 LEU A N 1
ATOM 2487 C CA . LEU A 1 311 ? 6.053 -0.328 -16.082 1.00 88.25 311 LEU A CA 1
ATOM 2488 C C . LEU A 1 311 ? 5.094 -0.924 -15.042 1.00 88.25 311 LEU A C 1
ATOM 2490 O O . LEU A 1 311 ? 4.002 -0.406 -14.862 1.00 88.25 311 LEU A O 1
ATOM 2494 N N . LYS A 1 312 ? 5.484 -1.997 -14.344 1.00 85.38 312 LYS A N 1
ATOM 2495 C CA . LYS A 1 312 ? 4.677 -2.592 -13.263 1.00 85.38 312 LYS A CA 1
ATOM 2496 C C . LYS A 1 312 ? 4.724 -1.777 -11.970 1.00 85.38 312 LYS A C 1
ATOM 2498 O O . LYS A 1 312 ? 3.754 -1.753 -11.221 1.00 85.38 312 LYS A O 1
ATOM 2503 N N . SER A 1 313 ? 5.870 -1.170 -11.671 1.00 79.88 313 SER A N 1
ATOM 2504 C CA . SER A 1 313 ? 6.096 -0.416 -10.430 1.00 79.88 313 SER A CA 1
ATOM 2505 C C . SER A 1 313 ? 5.644 1.041 -10.516 1.00 79.88 313 SER A C 1
ATOM 2507 O O . SER A 1 313 ? 5.437 1.684 -9.482 1.00 79.88 313 SER A O 1
ATOM 2509 N N . THR A 1 314 ? 5.470 1.555 -11.731 1.00 74.38 314 THR A N 1
ATOM 2510 C CA . THR A 1 314 ? 4.926 2.880 -12.016 1.00 74.38 314 THR A CA 1
ATOM 2511 C C . THR A 1 314 ? 3.465 2.740 -12.435 1.00 74.38 314 THR A C 1
ATOM 2513 O O . THR A 1 314 ? 3.122 1.927 -13.282 1.00 74.38 314 THR A O 1
ATOM 2516 N N . ASN A 1 315 ? 2.567 3.530 -11.846 1.00 80.56 315 ASN A N 1
ATOM 2517 C CA . ASN A 1 315 ? 1.165 3.569 -12.279 1.00 80.56 315 ASN A CA 1
ATOM 2518 C C . ASN A 1 315 ? 1.014 4.513 -13.481 1.00 80.56 315 ASN A C 1
ATOM 2520 O O . ASN A 1 315 ? 0.279 5.494 -13.397 1.00 80.56 315 ASN A O 1
ATOM 2524 N N . PHE A 1 316 ? 1.764 4.275 -14.561 1.00 83.75 316 PHE A N 1
ATOM 2525 C CA . PHE A 1 316 ? 1.699 5.148 -15.730 1.00 83.75 316 PHE A CA 1
ATOM 2526 C C . PHE A 1 316 ? 0.344 5.052 -16.428 1.00 83.75 316 PHE A C 1
ATOM 2528 O O . PHE A 1 316 ? -0.173 3.968 -16.704 1.00 83.75 316 PHE A O 1
ATOM 2535 N N . SER A 1 317 ? -0.193 6.210 -16.790 1.00 86.69 317 SER A N 1
ATOM 2536 C CA . SER A 1 317 ? -1.220 6.318 -17.817 1.00 86.69 317 SER A CA 1
ATOM 2537 C C . SER A 1 317 ? -0.640 5.980 -19.202 1.00 86.69 317 SER A C 1
ATOM 2539 O O . SER A 1 317 ? 0.565 6.134 -19.424 1.00 86.69 317 SER A O 1
ATOM 2541 N N . PRO A 1 318 ? -1.473 5.588 -20.185 1.00 83.06 318 PRO A N 1
ATOM 2542 C CA . PRO A 1 318 ? -1.008 5.311 -21.549 1.00 83.06 318 PRO A CA 1
ATOM 2543 C C . PRO A 1 318 ? -0.176 6.455 -22.158 1.00 83.06 318 PRO A C 1
ATOM 2545 O O . PRO A 1 318 ? 0.868 6.227 -22.765 1.00 83.06 318 PRO A O 1
ATOM 2548 N N . SER A 1 319 ? -0.579 7.704 -21.912 1.00 85.50 319 SER A N 1
ATOM 2549 C CA . SER A 1 319 ? 0.139 8.896 -22.378 1.00 85.50 319 SER A CA 1
ATOM 2550 C C . SER A 1 319 ? 1.529 9.045 -21.751 1.00 85.50 319 SER A C 1
ATOM 2552 O O . SER A 1 319 ? 2.457 9.518 -22.406 1.00 85.50 319 SER A O 1
ATOM 2554 N N . GLU A 1 320 ? 1.697 8.655 -20.488 1.00 88.44 320 GLU A N 1
ATOM 2555 C CA . GLU A 1 320 ? 2.993 8.685 -19.803 1.00 88.44 320 GLU A CA 1
ATOM 2556 C C . GLU A 1 320 ? 3.904 7.554 -20.274 1.00 88.44 320 GLU A C 1
ATOM 2558 O O . GLU A 1 320 ? 5.111 7.767 -20.392 1.00 88.44 320 GLU A O 1
ATOM 2563 N N . ILE A 1 321 ? 3.343 6.395 -20.633 1.00 89.06 321 ILE A N 1
ATOM 2564 C CA . ILE A 1 321 ? 4.103 5.311 -21.268 1.00 89.06 321 ILE A CA 1
ATOM 2565 C C . ILE A 1 321 ? 4.687 5.804 -22.591 1.00 89.06 321 ILE A C 1
ATOM 2567 O O . ILE A 1 321 ? 5.886 5.660 -22.803 1.00 89.06 321 ILE A O 1
ATOM 2571 N N . HIS A 1 322 ? 3.888 6.451 -23.444 1.00 88.25 322 HIS A N 1
ATOM 2572 C CA . HIS A 1 322 ? 4.361 6.952 -24.741 1.00 88.25 322 HIS A CA 1
ATOM 2573 C C . HIS A 1 322 ? 5.447 8.025 -24.603 1.00 88.25 322 HIS A C 1
ATOM 2575 O O . HIS A 1 322 ? 6.391 8.051 -25.386 1.00 88.25 322 HIS A O 1
ATOM 2581 N N . LYS A 1 323 ? 5.343 8.897 -23.594 1.00 89.19 323 LYS A N 1
ATOM 2582 C CA . LYS A 1 323 ? 6.378 9.903 -23.304 1.00 89.19 323 LYS A CA 1
ATOM 2583 C C . LYS A 1 323 ? 7.664 9.273 -22.775 1.00 89.19 323 LYS A C 1
ATOM 2585 O O . LYS A 1 323 ? 8.752 9.722 -23.113 1.00 89.19 323 LYS A O 1
ATOM 2590 N N . THR A 1 324 ? 7.534 8.259 -21.925 1.00 88.19 324 THR A N 1
ATOM 2591 C CA . THR A 1 324 ? 8.676 7.593 -21.282 1.00 88.19 324 THR A CA 1
ATOM 2592 C C . THR A 1 324 ? 9.407 6.661 -22.248 1.00 88.19 324 THR A C 1
ATOM 2594 O O . THR A 1 324 ? 10.631 6.547 -22.195 1.00 88.19 324 THR A O 1
ATOM 2597 N N . TRP A 1 325 ? 8.648 6.022 -23.137 1.00 91.88 325 TRP A N 1
ATOM 2598 C CA . TRP A 1 325 ? 9.079 4.988 -24.070 1.00 91.88 325 TRP A CA 1
ATOM 2599 C C . TRP A 1 325 ? 8.601 5.319 -25.493 1.00 91.88 325 TRP A C 1
ATOM 2601 O O . TRP A 1 325 ? 7.770 4.598 -26.055 1.00 91.88 325 TRP A O 1
ATOM 2611 N N . PRO A 1 326 ? 9.100 6.414 -26.096 1.00 91.12 326 PRO A N 1
ATOM 2612 C CA . PRO A 1 326 ? 8.647 6.876 -27.409 1.00 91.12 326 PRO A CA 1
ATOM 2613 C C . PRO A 1 326 ? 8.920 5.874 -28.537 1.00 91.12 326 PRO A C 1
ATOM 2615 O O . PRO A 1 326 ? 8.284 5.943 -29.584 1.00 91.12 326 PRO A O 1
ATOM 2618 N N . GLN A 1 327 ? 9.814 4.904 -28.328 1.00 92.62 327 GLN A N 1
ATOM 2619 C CA . GLN A 1 327 ? 10.128 3.844 -29.286 1.00 92.62 327 GLN A CA 1
ATOM 2620 C C . GLN A 1 327 ? 8.896 2.990 -29.629 1.00 92.62 327 GLN A C 1
ATOM 2622 O O . GLN A 1 327 ? 8.782 2.516 -30.757 1.00 92.62 327 GLN A O 1
ATOM 2627 N N . TYR A 1 328 ? 7.922 2.869 -28.716 1.00 91.31 328 TYR A N 1
ATOM 2628 C CA . TYR A 1 328 ? 6.639 2.222 -29.012 1.00 91.31 328 TYR A CA 1
ATOM 2629 C C . TYR A 1 328 ? 5.844 2.923 -30.117 1.00 91.31 328 TYR A C 1
ATOM 2631 O O . TYR A 1 328 ? 5.031 2.283 -30.776 1.00 91.31 328 TYR A O 1
ATOM 2639 N N . MET A 1 329 ? 6.063 4.225 -30.316 1.00 90.69 329 MET A N 1
ATOM 2640 C CA . MET A 1 329 ? 5.354 5.036 -31.308 1.00 90.69 329 MET A CA 1
ATOM 2641 C C . MET A 1 329 ? 6.045 5.041 -32.680 1.00 90.69 329 MET A C 1
ATOM 2643 O O . MET A 1 329 ? 5.559 5.683 -33.608 1.00 90.69 329 MET A O 1
ATOM 2647 N N . GLN A 1 330 ? 7.180 4.351 -32.831 1.00 89.62 330 GLN A N 1
ATOM 2648 C CA . GLN A 1 330 ? 7.840 4.207 -34.128 1.00 89.62 330 GLN A CA 1
ATOM 2649 C C . GLN A 1 330 ? 7.068 3.232 -35.038 1.00 89.62 330 GLN A C 1
ATOM 2651 O O . GLN A 1 330 ? 6.348 2.371 -34.530 1.00 89.62 330 GLN A O 1
ATOM 2656 N N . PRO A 1 331 ? 7.244 3.284 -36.377 1.00 91.00 331 PRO A N 1
ATOM 2657 C CA . PRO A 1 331 ? 6.525 2.409 -37.314 1.00 91.00 331 PRO A CA 1
ATOM 2658 C C . PRO A 1 331 ? 6.631 0.903 -37.018 1.00 91.00 331 PRO A C 1
ATOM 2660 O O . PRO A 1 331 ? 5.712 0.148 -37.320 1.00 91.00 331 PRO A O 1
ATOM 2663 N N . LEU A 1 332 ? 7.737 0.460 -36.411 1.00 89.88 332 LEU A N 1
ATOM 2664 C CA . LEU A 1 332 ? 7.963 -0.934 -36.009 1.00 89.88 332 LEU A CA 1
ATOM 2665 C C . LEU A 1 332 ? 7.790 -1.169 -34.496 1.00 89.88 332 LEU A C 1
ATOM 2667 O O . LEU A 1 332 ? 8.073 -2.259 -34.004 1.00 89.88 332 LEU A O 1
ATOM 2671 N N . GLY A 1 333 ? 7.276 -0.182 -33.756 1.00 89.62 333 GLY A N 1
ATOM 2672 C CA . GLY A 1 333 ? 7.116 -0.210 -32.299 1.00 89.62 333 GLY A CA 1
ATOM 2673 C C . GLY A 1 333 ? 6.272 -1.374 -31.776 1.00 89.62 333 GLY A C 1
ATOM 2674 O O . GLY A 1 333 ? 6.496 -1.840 -30.663 1.00 89.62 333 GLY A O 1
ATOM 2675 N N . TYR A 1 334 ? 5.365 -1.925 -32.587 1.00 89.75 334 TYR A N 1
ATOM 2676 C CA . TYR A 1 334 ? 4.598 -3.122 -32.225 1.00 89.75 334 TYR A CA 1
ATOM 2677 C C . TYR A 1 334 ? 5.491 -4.349 -31.967 1.00 89.75 334 TYR A C 1
ATOM 2679 O O . TYR A 1 334 ? 5.193 -5.134 -31.072 1.00 89.75 334 TYR A O 1
ATOM 2687 N N . LYS A 1 335 ? 6.636 -4.486 -32.653 1.00 90.31 335 LYS A N 1
ATOM 2688 C CA . LYS A 1 335 ? 7.580 -5.592 -32.408 1.00 90.31 335 LYS A CA 1
ATOM 2689 C C . LYS A 1 335 ? 8.200 -5.527 -31.012 1.00 90.31 335 LYS A C 1
ATOM 2691 O O . LYS A 1 335 ? 8.562 -6.547 -30.437 1.00 90.31 335 LYS A O 1
ATOM 2696 N N . LEU A 1 336 ? 8.306 -4.327 -30.446 1.00 92.62 336 LEU A N 1
ATOM 2697 C CA . LEU A 1 336 ? 8.791 -4.116 -29.083 1.00 92.62 336 LEU A CA 1
ATOM 2698 C C . LEU A 1 336 ? 7.802 -4.668 -28.047 1.00 92.62 336 LEU A C 1
ATOM 2700 O O . LEU A 1 336 ? 8.217 -5.176 -27.005 1.00 92.62 336 LEU A O 1
ATOM 2704 N N . ILE A 1 337 ? 6.503 -4.617 -28.364 1.00 91.31 337 ILE A N 1
ATOM 2705 C CA . ILE A 1 337 ? 5.440 -5.244 -27.571 1.00 91.31 337 ILE A CA 1
ATOM 2706 C C . ILE A 1 337 ? 5.577 -6.767 -27.642 1.00 91.31 337 ILE A C 1
ATOM 2708 O O . ILE A 1 337 ? 5.467 -7.423 -26.611 1.00 91.31 337 ILE A O 1
ATOM 2712 N N . ASP A 1 338 ? 5.879 -7.332 -28.816 1.00 89.19 338 ASP A N 1
ATOM 2713 C CA . ASP A 1 338 ? 6.110 -8.775 -28.961 1.00 89.19 338 ASP A CA 1
ATOM 2714 C C . ASP A 1 338 ? 7.329 -9.257 -28.163 1.00 89.19 338 ASP A C 1
ATOM 2716 O O . ASP A 1 338 ? 7.271 -10.315 -27.536 1.00 89.19 338 ASP A O 1
ATOM 2720 N N . ILE A 1 339 ? 8.414 -8.475 -28.124 1.00 90.31 339 ILE A N 1
ATOM 2721 C CA . ILE A 1 339 ? 9.598 -8.769 -27.297 1.00 90.31 339 ILE A CA 1
ATOM 2722 C C . ILE A 1 339 ? 9.212 -8.859 -25.813 1.00 90.31 339 ILE A C 1
ATOM 2724 O O . ILE A 1 339 ? 9.550 -9.834 -25.134 1.00 90.31 339 ILE A O 1
ATOM 2728 N N . ASP A 1 340 ? 8.476 -7.866 -25.314 1.00 91.38 340 ASP A N 1
ATOM 2729 C CA . ASP A 1 340 ? 8.039 -7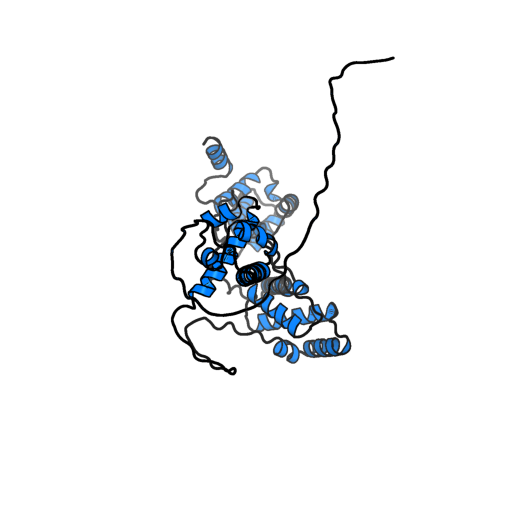.813 -23.917 1.00 91.38 340 ASP A CA 1
ATOM 2730 C C . ASP A 1 340 ? 7.003 -8.913 -23.605 1.00 91.38 340 ASP A C 1
ATOM 2732 O O . ASP A 1 340 ? 7.072 -9.560 -22.556 1.00 91.38 340 ASP A O 1
ATOM 2736 N N . PHE A 1 341 ? 6.088 -9.198 -24.538 1.00 90.31 341 PHE A N 1
ATOM 2737 C CA . PHE A 1 341 ? 5.126 -10.295 -24.439 1.00 90.31 341 PHE A CA 1
ATOM 2738 C C . PHE A 1 341 ? 5.833 -11.647 -24.351 1.00 90.31 341 PHE A C 1
ATOM 2740 O O . PHE A 1 341 ? 5.562 -12.420 -23.434 1.00 90.31 341 PHE A O 1
ATOM 2747 N N . LYS A 1 342 ? 6.793 -11.916 -25.240 1.00 88.12 342 LYS A N 1
ATOM 2748 C CA . LYS A 1 342 ? 7.564 -13.162 -25.250 1.00 88.12 342 LYS A CA 1
ATOM 2749 C C . LYS A 1 342 ? 8.341 -13.367 -23.949 1.00 88.12 342 LYS A C 1
ATOM 2751 O O . LYS A 1 342 ? 8.399 -14.490 -23.456 1.00 88.12 342 LYS A O 1
ATOM 2756 N N . ARG A 1 343 ? 8.880 -12.295 -23.351 1.00 85.69 343 ARG A N 1
ATOM 2757 C CA . ARG A 1 343 ? 9.553 -12.373 -22.040 1.00 85.69 343 ARG A CA 1
ATOM 2758 C C . ARG A 1 343 ? 8.588 -12.665 -20.890 1.00 85.69 343 ARG A C 1
ATOM 2760 O O . ARG A 1 343 ? 8.965 -13.355 -19.951 1.00 85.69 343 ARG A O 1
ATOM 2767 N N . LEU A 1 344 ? 7.355 -12.161 -20.934 1.00 86.06 344 LEU A N 1
ATOM 2768 C CA . LEU A 1 344 ? 6.329 -12.459 -19.921 1.00 86.06 344 LEU A CA 1
ATOM 2769 C C . LEU A 1 344 ? 5.683 -13.840 -20.109 1.00 86.06 344 LEU A C 1
ATOM 2771 O O . LEU A 1 344 ? 5.167 -14.428 -19.155 1.00 86.06 344 LEU A O 1
ATOM 2775 N N . TYR A 1 345 ? 5.685 -14.340 -21.340 1.00 84.31 345 TYR A N 1
ATOM 2776 C CA . TYR A 1 345 ? 4.908 -15.488 -21.777 1.00 84.31 345 TYR A CA 1
ATOM 2777 C C . TYR A 1 345 ? 5.745 -16.407 -22.669 1.00 84.31 345 TYR A C 1
ATOM 2779 O O . TYR A 1 345 ? 5.398 -16.645 -23.822 1.00 84.31 345 TYR A O 1
ATOM 2787 N N . GLU A 1 346 ? 6.807 -16.990 -22.108 1.00 79.25 346 GLU A N 1
ATOM 2788 C CA . GLU A 1 346 ? 7.793 -17.826 -22.825 1.00 79.25 346 GLU A CA 1
ATOM 2789 C C . GLU A 1 346 ? 7.184 -18.964 -23.667 1.00 79.25 346 GLU A C 1
ATOM 2791 O O . GLU A 1 346 ? 7.787 -19.442 -24.624 1.00 79.25 346 GLU A O 1
ATOM 2796 N N . LYS A 1 347 ? 5.966 -19.401 -23.326 1.00 76.88 347 LYS A N 1
ATOM 2797 C CA . LYS A 1 347 ? 5.227 -20.458 -24.027 1.00 76.88 347 LYS A CA 1
ATOM 2798 C C . LYS A 1 347 ? 4.639 -20.024 -25.382 1.00 76.88 347 LYS A C 1
ATOM 2800 O O . LYS A 1 347 ? 4.202 -20.883 -26.146 1.00 76.88 347 LYS A O 1
ATOM 2805 N N . TYR A 1 348 ? 4.572 -18.729 -25.671 1.00 76.69 348 TYR A N 1
ATOM 2806 C CA . TYR A 1 348 ? 3.879 -18.182 -26.837 1.00 76.69 348 TYR A CA 1
ATOM 2807 C C . TYR A 1 348 ? 4.863 -17.471 -27.773 1.00 76.69 348 TYR A C 1
ATOM 2809 O O . TYR A 1 348 ? 5.858 -16.907 -27.324 1.00 76.69 348 TYR A O 1
ATOM 2817 N N . SER A 1 349 ? 4.609 -17.536 -29.085 1.00 72.62 349 SER A N 1
ATOM 2818 C CA . SER A 1 349 ? 5.530 -17.010 -30.104 1.00 72.62 349 SER A CA 1
ATOM 2819 C C . SER A 1 349 ? 5.494 -15.486 -30.197 1.00 72.62 349 SER A C 1
ATOM 2821 O O . SER A 1 349 ? 6.539 -14.843 -30.138 1.00 72.62 349 SER A O 1
ATOM 2823 N N . ASP A 1 350 ? 4.293 -14.935 -30.331 1.00 78.38 350 ASP A N 1
ATOM 2824 C CA . ASP A 1 350 ? 3.997 -13.519 -30.528 1.00 78.38 350 ASP A CA 1
ATOM 2825 C C . ASP A 1 350 ? 2.548 -13.253 -30.095 1.00 78.38 350 ASP A C 1
ATOM 2827 O O . ASP A 1 350 ? 1.729 -14.182 -29.992 1.00 78.38 350 ASP A O 1
ATOM 2831 N N . LEU A 1 351 ? 2.242 -11.993 -29.783 1.00 82.50 351 LEU A N 1
ATOM 2832 C CA . LEU A 1 351 ? 0.958 -11.616 -29.197 1.00 82.50 351 LEU A CA 1
ATOM 2833 C C . LEU A 1 351 ? -0.198 -11.854 -30.177 1.00 82.50 351 LEU A C 1
ATOM 2835 O O . LEU A 1 351 ? -1.235 -12.398 -29.791 1.00 82.50 351 LEU A O 1
ATOM 2839 N N . LEU A 1 352 ? -0.015 -11.463 -31.439 1.00 79.56 352 LEU A N 1
ATOM 2840 C CA . LEU A 1 352 ? -1.078 -11.447 -32.443 1.00 79.56 352 LEU A CA 1
ATOM 2841 C C . LEU A 1 352 ? -1.503 -12.858 -32.854 1.00 79.56 352 LEU A C 1
ATOM 2843 O O . LEU A 1 352 ? -2.689 -13.179 -32.788 1.00 79.56 352 LEU A O 1
ATOM 2847 N N . SER A 1 353 ? -0.555 -13.743 -33.171 1.00 78.12 353 SER A N 1
ATOM 2848 C CA . SER A 1 353 ? -0.882 -15.121 -33.554 1.00 78.12 353 SER A CA 1
ATOM 2849 C C . SER A 1 353 ? -1.498 -15.914 -32.398 1.00 78.12 353 SER A C 1
ATOM 2851 O O . SER A 1 353 ? -2.320 -16.811 -32.606 1.00 78.12 353 SER A O 1
ATOM 2853 N N . THR A 1 354 ? -1.127 -15.577 -31.159 1.00 78.12 354 THR A N 1
ATOM 2854 C CA . THR A 1 354 ? -1.725 -16.159 -29.953 1.00 78.12 354 THR A CA 1
ATOM 2855 C C . THR A 1 354 ? -3.157 -15.675 -29.757 1.00 78.12 354 THR A C 1
ATOM 2857 O O . THR A 1 354 ? -4.036 -16.480 -29.439 1.00 78.12 354 THR A O 1
ATOM 2860 N N . TYR A 1 355 ? -3.397 -14.380 -29.961 1.00 77.94 355 TYR A N 1
ATOM 2861 C CA . TYR A 1 355 ? -4.719 -13.778 -29.850 1.00 77.94 355 TYR A CA 1
ATOM 2862 C C . TYR A 1 355 ? -5.692 -14.375 -30.872 1.00 77.94 355 TYR A C 1
ATOM 2864 O O . TYR A 1 355 ? -6.752 -14.867 -30.481 1.00 77.94 355 TYR A O 1
ATOM 2872 N N . GLU A 1 356 ? -5.299 -14.453 -32.146 1.00 78.62 356 GLU A N 1
ATOM 2873 C CA . GLU A 1 356 ? -6.119 -15.049 -33.208 1.00 78.62 356 GLU A CA 1
ATOM 2874 C C . GLU A 1 356 ? -6.513 -16.495 -32.878 1.00 78.62 356 GLU A C 1
ATOM 2876 O O . GLU A 1 356 ? -7.693 -16.840 -32.876 1.00 78.62 356 GLU A O 1
ATOM 2881 N N . LYS A 1 357 ? -5.551 -17.335 -32.476 1.00 76.75 357 LYS A N 1
ATOM 2882 C CA . LYS A 1 357 ? -5.815 -18.738 -32.096 1.00 76.75 357 LYS A CA 1
ATOM 2883 C C . LYS A 1 357 ? -6.750 -18.889 -30.893 1.00 76.75 357 LYS A C 1
ATOM 2885 O O . LYS A 1 357 ? -7.349 -19.950 -30.730 1.00 76.75 357 LYS A O 1
ATOM 2890 N N . SER A 1 358 ? -6.835 -17.880 -30.026 1.00 73.19 358 SER A N 1
ATOM 2891 C CA . SER A 1 358 ? -7.726 -17.889 -28.862 1.00 73.19 358 SER A CA 1
ATOM 2892 C C . SER A 1 358 ? -9.154 -17.455 -29.184 1.00 73.19 358 SER A C 1
ATOM 2894 O O . SER A 1 358 ? -10.062 -17.831 -28.454 1.00 73.19 358 SER A O 1
ATOM 2896 N N . TYR A 1 359 ? -9.347 -16.701 -30.268 1.00 69.00 359 TYR A N 1
ATOM 2897 C CA . TYR A 1 359 ? -10.651 -16.196 -30.697 1.00 69.00 359 TYR A CA 1
ATOM 2898 C C . TYR A 1 359 ? -11.455 -17.238 -31.492 1.00 69.00 359 TYR A C 1
ATOM 2900 O O . TYR A 1 359 ? -12.680 -17.217 -31.490 1.00 69.00 359 TYR A O 1
ATOM 2908 N N . PHE A 1 360 ? -10.765 -18.173 -32.152 1.00 63.44 360 PHE A N 1
ATOM 2909 C CA . PHE A 1 360 ? -11.374 -19.272 -32.915 1.00 63.44 360 PHE A CA 1
ATOM 2910 C C . PHE A 1 360 ? -11.548 -20.576 -32.105 1.00 63.44 360 PHE A C 1
ATOM 2912 O O . PHE A 1 360 ? -11.714 -21.646 -32.691 1.00 63.44 360 PHE A O 1
ATOM 2919 N N . LYS A 1 361 ? -11.487 -20.502 -30.771 1.00 49.03 361 LYS A N 1
ATOM 2920 C CA . LYS A 1 361 ? -11.833 -21.583 -29.833 1.00 49.03 361 LYS A CA 1
ATOM 2921 C C . LYS A 1 361 ? -13.048 -21.184 -29.020 1.00 49.03 361 LYS A C 1
ATOM 2923 O O . LYS A 1 361 ? -13.844 -22.099 -28.721 1.00 49.03 361 LYS A O 1
#

Radius of gyration: 35.22 Å; Cα contacts (8 Å, |Δi|>4): 203; chains: 1; bounding box: 100×59×88 Å

Foldseek 3Di:
DDDDDDDDDDDDDDDDDDDDDDDDDDDDYDDDDDDDDDDDPPVDPDQDDPVQLVVVCVLCVVLVNNVCSVLCRVVVPGPVCLLPDDLVNLCVSQVVDDVVCSVSSRVSSVVVNVVVVVDDDDDDDDDDDDDDDDDDDDDPDPPDDDLVCLLVVDPLSVVLLVVCVVPLDGDPVNVLSSLVSSLVVCVVVVHDDDLVNQQNVLVVVCVSRVVDDSLQRWDDDDDDDDIDHDNVVVNVVVVVVCVVVVNDDPPDDDDDDDDDDDDPDDPQPPPQLPQDPCLVVLLVCVVPPDDDPVSVVVSLLRNLSVVVVVPVVDPDDPVRCCVSCVCCVDPCNQVSVQSNVCSRPVPDRGDVVVVVVVVVD

Sequence (361 aa):
MNFNDGLFGGRNSLSELSGQFILDDNSLSNDDLIELQPASTSNNPTPLSEDEKNSIRNLLDGWNMAYLFQTCLDAYMDEDAFRYINSRQIEKLLQNYPLGVHIKFEHCIKQWQNTNTSNSNLPTPSFTSPTSSLLAGSSEPLLEFALDEVLKRSTHGSMIISYYETNKNLNETCRNLLVDLIIASLLEKKRPMSTTLANHISDLIVGTFSTEIKEIYFERSGLRKCPKGKLYAKYFNKLRSLKNHGLMSSQMSKVQKNNEPPSRNSRNTNVETIIEEDAEILIARLKHEELTWPDIEMIWAKTSGYRLNHLKSTNFSPSEIHKTWPQYMQPLGYKLIDIDFKRLYEKYSDLLSTYEKSYFK

Organism: Schizaphis graminum (NCBI:txid13262)